Protein AF-A0A7S4B0S4-F1 (afdb_monomer)

pLDDT: mean 72.53, std 24.89, range [26.56, 97.12]

Secondary structure (DSSP, 8-state):
----------------------PPP-----------S---S-----B--HHHHHHHSTT--GGG--EEE-TTS--S--GGGTT-TT--EEE--S---SS--GGGTT-TT--EEE--SS---SPPPHHHHTT-TT--EEE--SS----HHHHGGGGG-TT--EEE-TTSGGGGSTTHHHHHHHH-TT--EETTEEPPHHHHHTT----GGG----------

Mean predicted aligned error: 14.77 Å

Structure (mmCIF, N/CA/C/O backbone):
data_AF-A0A7S4B0S4-F1
#
_entry.id   AF-A0A7S4B0S4-F1
#
loop_
_atom_site.group_PDB
_atom_site.id
_atom_site.type_symbol
_atom_site.label_atom_id
_atom_site.label_alt_id
_atom_site.label_comp_id
_atom_site.label_asym_id
_atom_site.label_entity_id
_atom_site.label_seq_id
_atom_site.pdbx_PDB_ins_code
_atom_site.Cartn_x
_atom_site.Cartn_y
_atom_site.Cartn_z
_atom_site.occupancy
_atom_site.B_iso_or_equiv
_atom_site.auth_seq_id
_atom_site.auth_comp_id
_atom_site.auth_asym_id
_atom_site.auth_atom_id
_atom_site.pdbx_PDB_model_num
AT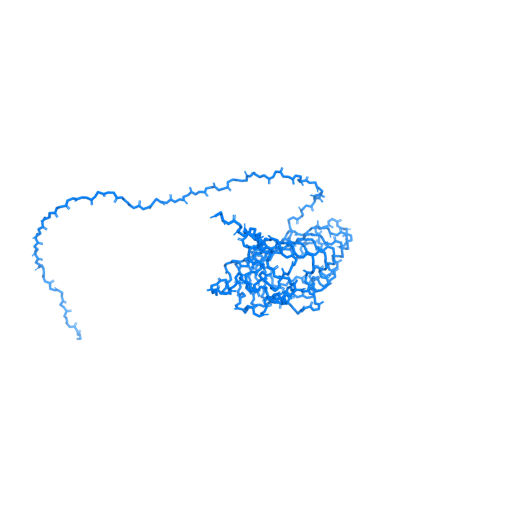OM 1 N N . GLY A 1 1 ? -25.123 55.958 -26.970 1.00 34.84 1 GLY A N 1
ATOM 2 C CA . GLY A 1 1 ? -24.173 54.856 -26.755 1.00 34.84 1 GLY A CA 1
ATOM 3 C C . GLY A 1 1 ? -24.712 53.629 -27.450 1.00 34.84 1 GLY A C 1
ATOM 4 O O . GLY A 1 1 ? -25.836 53.261 -27.155 1.00 34.84 1 GLY A O 1
ATOM 5 N N . THR A 1 2 ? -23.931 53.105 -28.399 1.00 36.81 2 THR A N 1
ATOM 6 C CA . THR A 1 2 ? -24.024 51.790 -29.074 1.00 36.81 2 THR A CA 1
ATOM 7 C C . THR A 1 2 ? -25.327 51.401 -29.787 1.00 36.81 2 THR A C 1
ATOM 9 O O . THR A 1 2 ? -26.255 50.852 -29.205 1.00 36.81 2 THR A O 1
ATOM 12 N N . SER A 1 3 ? -25.293 51.631 -31.103 1.00 29.34 3 SER A N 1
ATOM 13 C CA . SER A 1 3 ? -26.021 50.939 -32.173 1.00 29.34 3 SER A CA 1
ATOM 14 C C . SER A 1 3 ? -25.166 49.771 -32.706 1.00 29.34 3 SER A C 1
ATOM 16 O O . SER A 1 3 ? -23.942 49.883 -32.632 1.00 29.34 3 SER A O 1
ATOM 18 N N . LEU A 1 4 ? -25.810 48.715 -33.237 1.00 32.31 4 LEU A N 1
ATOM 19 C CA . LEU A 1 4 ? -25.413 47.775 -34.323 1.00 32.31 4 LEU A CA 1
ATOM 20 C C . LEU A 1 4 ? -26.033 46.384 -34.053 1.00 32.31 4 LEU A C 1
ATOM 22 O O . LEU A 1 4 ? -25.671 45.700 -33.105 1.00 32.31 4 LEU A O 1
ATOM 26 N N . ALA A 1 5 ? -27.146 46.054 -34.713 1.00 31.19 5 ALA A N 1
ATOM 27 C CA . ALA A 1 5 ? -27.236 45.356 -36.006 1.00 31.19 5 ALA A CA 1
ATOM 28 C C . ALA A 1 5 ? -27.166 43.820 -35.874 1.00 31.19 5 ALA A C 1
ATOM 30 O O . ALA A 1 5 ? -26.128 43.256 -35.541 1.00 31.19 5 ALA A O 1
ATOM 31 N N . ARG A 1 6 ? -28.261 43.131 -36.222 1.00 32.38 6 ARG A N 1
ATOM 32 C CA . ARG A 1 6 ? -28.216 41.737 -36.682 1.00 32.38 6 ARG A CA 1
ATOM 33 C C . ARG A 1 6 ? -28.999 41.611 -37.983 1.00 32.38 6 ARG A C 1
ATOM 35 O O . ARG A 1 6 ? -30.148 42.030 -38.075 1.00 32.38 6 ARG A O 1
ATOM 42 N N . PHE A 1 7 ? -28.267 41.115 -38.971 1.00 29.97 7 PHE A N 1
ATOM 43 C CA . PHE A 1 7 ? -28.582 41.014 -40.385 1.00 29.97 7 PHE A CA 1
ATOM 44 C C . PHE A 1 7 ? -29.486 39.823 -40.717 1.00 29.97 7 PHE A C 1
ATOM 46 O O . PHE A 1 7 ? -29.569 38.845 -39.975 1.00 29.97 7 PHE A O 1
ATOM 53 N N . SER A 1 8 ? -30.115 39.974 -41.879 1.00 28.48 8 SER A N 1
ATOM 54 C CA . SER A 1 8 ? -31.041 39.100 -42.587 1.00 28.48 8 SER A CA 1
ATOM 55 C C . SER A 1 8 ? -30.501 37.730 -43.028 1.00 28.48 8 SER A C 1
ATOM 57 O O . SER A 1 8 ? -29.310 37.534 -43.248 1.00 28.48 8 SER A O 1
ATOM 59 N N . THR A 1 9 ? -31.481 36.842 -43.210 1.00 30.78 9 THR A N 1
ATOM 60 C CA . THR A 1 9 ? -31.636 35.702 -44.136 1.00 30.78 9 THR A CA 1
ATOM 61 C C . THR A 1 9 ? -30.660 35.550 -45.309 1.00 30.78 9 THR A C 1
ATOM 63 O O . THR A 1 9 ? -30.447 36.512 -46.043 1.00 30.78 9 THR A O 1
ATOM 66 N N . MET A 1 10 ? -30.292 34.297 -45.618 1.00 27.52 10 MET A N 1
ATOM 67 C CA . MET A 1 10 ? -30.451 33.724 -46.968 1.00 27.52 10 MET A CA 1
ATOM 68 C C . MET A 1 10 ? -30.319 32.191 -46.973 1.00 27.52 10 MET A C 1
ATOM 70 O O . MET A 1 10 ? -29.549 31.611 -46.211 1.00 27.52 10 MET A O 1
ATOM 74 N N . GLU A 1 11 ? -31.157 31.585 -47.811 1.00 32.22 11 GLU A N 1
ATOM 75 C CA . GLU A 1 11 ? -31.263 30.175 -48.190 1.00 32.22 11 GLU A CA 1
ATOM 76 C C . GLU A 1 11 ? -30.001 29.663 -48.909 1.00 32.22 11 GLU A C 1
ATOM 78 O O . GLU A 1 11 ? -29.339 30.442 -49.582 1.00 32.22 11 GLU A O 1
ATOM 83 N N . GLU A 1 12 ? -29.726 28.353 -48.855 1.00 31.69 12 GLU A N 1
ATOM 84 C CA . GLU A 1 12 ? -29.848 27.489 -50.042 1.00 31.69 12 GLU A CA 1
ATOM 85 C C . GLU A 1 12 ? -29.706 25.993 -49.714 1.00 31.69 12 GLU A C 1
ATOM 87 O O . GLU A 1 12 ? -29.022 25.578 -48.778 1.00 31.69 12 GLU A O 1
ATOM 92 N N . LYS A 1 13 ? -30.447 25.206 -50.496 1.00 32.78 13 LYS A N 1
ATOM 93 C CA . LYS A 1 13 ? -30.531 23.745 -50.532 1.00 32.78 13 LYS A CA 1
ATOM 94 C C . LYS A 1 13 ? -29.305 23.167 -51.253 1.00 32.78 13 LYS A C 1
ATOM 96 O O . LYS A 1 13 ? -28.833 23.779 -52.196 1.00 32.78 13 LYS A O 1
ATOM 101 N N . ASP A 1 14 ? -28.883 21.948 -50.913 1.00 33.19 14 ASP A N 1
ATOM 102 C CA . ASP A 1 14 ? -29.151 20.807 -51.799 1.00 33.19 14 ASP A CA 1
ATOM 103 C C . ASP A 1 14 ? -28.698 19.448 -51.246 1.00 33.19 14 ASP A C 1
ATOM 105 O O . ASP A 1 14 ? -27.705 19.279 -50.545 1.00 33.19 14 ASP A O 1
ATOM 109 N N . SER A 1 15 ? -29.537 18.482 -51.599 1.00 32.66 15 SER A N 1
ATOM 110 C CA . SER A 1 15 ? -29.505 17.030 -51.430 1.00 32.66 15 SER A CA 1
ATOM 111 C C . SER A 1 15 ? -28.270 16.312 -51.993 1.00 32.66 15 SER A C 1
ATOM 113 O O . SER A 1 15 ? -27.799 16.693 -53.060 1.00 32.66 15 SER A O 1
ATOM 115 N N . HIS A 1 16 ? -27.863 15.192 -51.372 1.00 32.94 16 HIS A N 1
ATOM 116 C CA . HIS A 1 16 ? -27.869 13.818 -51.936 1.00 32.94 16 HIS A CA 1
ATOM 117 C C . HIS A 1 16 ? -27.039 12.835 -51.083 1.00 32.94 16 HIS A C 1
ATOM 119 O O . HIS A 1 16 ? -25.930 13.147 -50.668 1.00 32.94 16 HIS A O 1
ATOM 125 N N . GLY A 1 17 ? -27.533 11.596 -50.963 1.00 30.58 17 GLY A N 1
ATOM 126 C CA . GLY A 1 17 ? -26.687 10.400 -50.829 1.00 30.58 17 GLY A CA 1
ATOM 127 C C . GLY A 1 17 ? -26.702 9.730 -49.457 1.00 30.58 17 GLY A C 1
ATOM 128 O O . GLY A 1 17 ? -26.219 10.287 -48.483 1.00 30.58 17 GLY A O 1
ATOM 129 N N . GLY A 1 18 ? -27.265 8.521 -49.394 1.00 28.56 18 GLY A N 1
ATOM 130 C CA . GLY A 1 18 ? -27.431 7.731 -48.177 1.00 28.56 18 GLY A CA 1
ATOM 131 C C . GLY A 1 18 ? -26.254 6.816 -47.817 1.00 28.56 18 GLY A C 1
ATOM 132 O O . GLY A 1 18 ? -25.295 6.660 -48.567 1.00 28.56 18 GLY A O 1
ATOM 133 N N . GLY A 1 19 ? -26.403 6.186 -46.651 1.00 29.95 19 GLY A N 1
ATOM 134 C CA . GLY A 1 19 ? -25.457 5.281 -45.992 1.00 29.95 19 GLY A CA 1
ATOM 135 C C . GLY A 1 19 ? -25.353 5.712 -44.527 1.00 29.95 19 GLY A C 1
ATOM 136 O O . GLY A 1 19 ? -24.698 6.693 -44.227 1.00 29.95 19 GLY A O 1
ATOM 137 N N . GLY A 1 20 ? -26.098 5.172 -43.566 1.00 28.31 20 GLY A N 1
ATOM 138 C CA . GLY A 1 20 ? -26.316 3.757 -43.310 1.00 28.31 20 GLY A CA 1
ATOM 139 C C . GLY A 1 20 ? -25.362 3.328 -42.191 1.00 28.31 20 GLY A C 1
ATOM 140 O O . GLY A 1 20 ? -24.198 3.080 -42.476 1.00 28.31 20 GLY A O 1
ATOM 141 N N . THR A 1 21 ? -25.903 3.182 -40.971 1.00 41.34 21 THR A N 1
ATOM 142 C CA . THR A 1 21 ? -25.356 2.481 -39.774 1.00 41.34 21 THR A CA 1
ATOM 143 C C . THR A 1 21 ? -24.474 3.292 -38.793 1.00 41.34 21 THR A C 1
ATOM 145 O O . THR A 1 21 ? -23.897 4.301 -39.185 1.00 41.34 21 THR A O 1
ATOM 148 N N . PRO A 1 22 ? -24.524 2.983 -37.472 1.00 36.06 22 PRO A N 1
ATOM 149 C CA . PRO A 1 22 ? -25.071 3.925 -36.493 1.00 36.06 22 PRO A CA 1
ATOM 150 C C . PRO A 1 22 ? -24.114 4.231 -35.323 1.00 36.06 22 PRO A C 1
ATOM 152 O O . PRO A 1 22 ? -23.026 3.674 -35.200 1.00 36.06 22 PRO A O 1
ATOM 155 N N . ALA A 1 23 ? -24.564 5.132 -34.447 1.00 33.97 23 ALA A N 1
ATOM 156 C CA . ALA A 1 23 ? -23.945 5.465 -33.169 1.00 33.97 23 ALA A CA 1
ATOM 157 C C . ALA A 1 23 ? -23.609 4.219 -32.318 1.00 33.97 23 ALA A C 1
ATOM 159 O O . ALA A 1 23 ? -24.404 3.274 -32.292 1.00 33.97 23 ALA A O 1
ATOM 160 N N . PRO A 1 24 ? -22.488 4.213 -31.571 1.00 37.66 24 PRO A N 1
ATOM 161 C CA . PRO A 1 24 ? -22.259 3.188 -30.567 1.00 37.66 24 PRO A CA 1
ATOM 162 C C . PRO A 1 24 ? -23.218 3.395 -29.377 1.00 37.66 24 PRO A C 1
ATOM 164 O O . PRO A 1 24 ? -23.509 4.538 -29.007 1.00 37.66 24 PRO A O 1
ATOM 167 N N . PRO A 1 25 ? -23.746 2.306 -28.796 1.00 31.42 25 PRO A N 1
ATOM 168 C CA . PRO A 1 25 ? -24.799 2.363 -27.796 1.00 31.42 25 PRO A CA 1
ATOM 169 C C . PRO A 1 25 ? -24.264 2.771 -26.422 1.00 31.42 25 PRO A C 1
ATOM 171 O O . PRO A 1 25 ? -23.140 2.447 -26.038 1.00 31.42 25 PRO A O 1
ATOM 174 N N . ALA A 1 26 ? -25.140 3.426 -25.662 1.00 33.31 26 ALA A N 1
ATOM 175 C CA . ALA A 1 26 ? -25.080 3.461 -24.213 1.00 33.31 26 ALA A CA 1
ATOM 176 C C . ALA A 1 26 ? -24.949 2.024 -23.682 1.00 33.31 26 ALA A C 1
ATOM 178 O O . ALA A 1 26 ? -25.851 1.207 -23.860 1.00 33.31 26 ALA A O 1
ATOM 179 N N . ALA A 1 27 ? -23.819 1.718 -23.051 1.00 29.44 27 ALA A N 1
ATOM 180 C CA . ALA A 1 27 ? -23.647 0.506 -22.269 1.00 29.44 27 ALA A CA 1
ATOM 181 C C . ALA A 1 27 ? -23.922 0.845 -20.800 1.00 29.44 27 ALA A C 1
ATOM 183 O O . ALA A 1 27 ? -23.013 1.081 -20.009 1.00 29.44 27 ALA A O 1
ATOM 184 N N . GLU A 1 28 ? -25.207 0.874 -20.446 1.00 29.89 28 GLU A N 1
ATOM 185 C CA . GLU A 1 28 ? -25.622 0.433 -19.118 1.00 29.89 28 GLU A CA 1
ATOM 186 C C . GLU A 1 28 ? -25.273 -1.057 -19.017 1.00 29.89 28 GLU A C 1
ATOM 188 O O . GLU A 1 28 ? -25.939 -1.915 -19.591 1.00 29.89 28 GLU A O 1
ATOM 193 N N . GLY A 1 29 ? -24.173 -1.356 -18.334 1.00 26.56 29 GLY A N 1
ATOM 194 C CA . GLY A 1 29 ? -23.754 -2.711 -18.007 1.00 26.56 29 GLY A CA 1
ATOM 195 C C . GLY A 1 29 ? -23.660 -2.849 -16.500 1.00 26.56 29 GLY A C 1
ATOM 196 O O . GLY A 1 29 ? -22.618 -2.571 -15.916 1.00 26.56 29 GLY A O 1
ATOM 197 N N . LYS A 1 30 ? -24.758 -3.279 -15.872 1.00 30.20 30 LYS A N 1
ATOM 198 C CA . LYS A 1 30 ? -24.717 -3.915 -14.554 1.00 30.20 30 LYS A CA 1
ATOM 199 C C . LYS A 1 30 ? -23.712 -5.069 -14.615 1.00 30.20 30 LYS A C 1
ATOM 201 O O . LYS A 1 30 ? -23.938 -6.020 -15.359 1.00 30.20 30 LYS A O 1
ATOM 206 N N . ALA A 1 31 ? -22.652 -5.008 -13.822 1.00 28.69 31 ALA A N 1
ATOM 207 C CA . ALA A 1 31 ? -21.947 -6.205 -13.391 1.00 28.69 31 ALA A CA 1
ATOM 208 C C . ALA A 1 31 ? -22.434 -6.506 -11.973 1.00 28.69 31 ALA A C 1
ATOM 210 O O . ALA A 1 31 ? -21.926 -5.969 -10.992 1.00 28.69 31 ALA A O 1
ATOM 211 N N . GLU A 1 32 ? -23.514 -7.283 -11.910 1.00 29.45 32 GLU A N 1
ATOM 212 C CA . GLU A 1 32 ? -23.879 -8.018 -10.707 1.00 29.45 32 GLU A CA 1
ATOM 213 C C . GLU A 1 32 ? -22.748 -8.991 -10.360 1.00 29.45 32 GLU A C 1
ATOM 215 O O . GLU A 1 32 ? -22.097 -9.567 -11.236 1.00 29.45 32 GLU A O 1
ATOM 220 N N . ASP A 1 33 ? -22.531 -9.124 -9.055 1.00 34.53 33 ASP A N 1
ATOM 221 C CA . ASP A 1 33 ? -21.727 -10.141 -8.398 1.00 34.53 33 ASP A CA 1
ATOM 222 C C . ASP A 1 33 ? -21.883 -11.534 -9.030 1.00 34.53 33 ASP A C 1
ATOM 224 O O . ASP A 1 33 ? -22.980 -11.907 -9.438 1.00 34.53 33 ASP A O 1
ATOM 228 N N . VAL A 1 34 ? -20.800 -12.323 -9.021 1.00 37.16 34 VAL A N 1
ATOM 229 C CA . VAL A 1 34 ? -20.730 -13.727 -8.549 1.00 37.16 34 VAL A CA 1
ATOM 230 C C . VAL A 1 34 ? -19.417 -14.351 -9.043 1.00 37.16 34 VAL A C 1
ATOM 232 O O . VAL A 1 34 ? -19.298 -14.733 -10.200 1.00 37.16 34 VAL A O 1
ATOM 235 N N . ASP A 1 35 ? -18.443 -14.479 -8.138 1.00 28.69 35 ASP A N 1
ATOM 236 C CA . ASP A 1 35 ? -17.761 -15.751 -7.833 1.00 28.69 35 ASP A CA 1
ATOM 237 C C . ASP A 1 35 ? -16.933 -15.534 -6.540 1.00 28.69 35 ASP A C 1
ATOM 239 O O . ASP A 1 35 ? -15.947 -14.805 -6.512 1.00 28.69 35 ASP A O 1
ATOM 243 N N . GLY A 1 36 ? -17.339 -15.996 -5.358 1.00 35.09 36 GLY A N 1
ATOM 244 C CA . GLY A 1 36 ? -17.892 -17.322 -5.103 1.00 35.09 36 GLY A CA 1
ATOM 245 C C . GLY A 1 36 ? -16.829 -18.320 -4.629 1.00 35.09 36 GLY A C 1
ATOM 246 O O . GLY A 1 36 ? -17.044 -19.520 -4.711 1.00 35.09 36 GLY A O 1
ATOM 247 N N . SER A 1 37 ? -15.711 -17.870 -4.039 1.00 30.72 37 SER A N 1
ATOM 248 C CA . SER A 1 37 ? -14.802 -18.774 -3.319 1.00 30.72 37 SER A CA 1
ATOM 249 C C . SER A 1 37 ? -14.605 -18.353 -1.863 1.00 30.72 37 SER A C 1
ATOM 251 O O . SER A 1 37 ? -13.755 -17.537 -1.520 1.00 30.72 37 SER A O 1
ATOM 253 N N . ARG A 1 38 ? -15.427 -18.957 -0.994 1.00 31.30 38 ARG A N 1
ATOM 254 C CA . ARG A 1 38 ? -15.272 -19.024 0.470 1.00 31.30 38 ARG A CA 1
ATOM 255 C C . ARG A 1 38 ? -15.160 -17.664 1.165 1.00 31.30 38 ARG A C 1
ATOM 257 O O . ARG A 1 38 ? -14.111 -17.284 1.680 1.00 31.30 38 ARG A O 1
ATOM 264 N N . ALA A 1 39 ? -16.323 -17.043 1.354 1.00 30.91 39 ALA A N 1
ATOM 265 C CA . ALA A 1 39 ? -16.619 -16.228 2.530 1.00 30.91 39 ALA A CA 1
ATOM 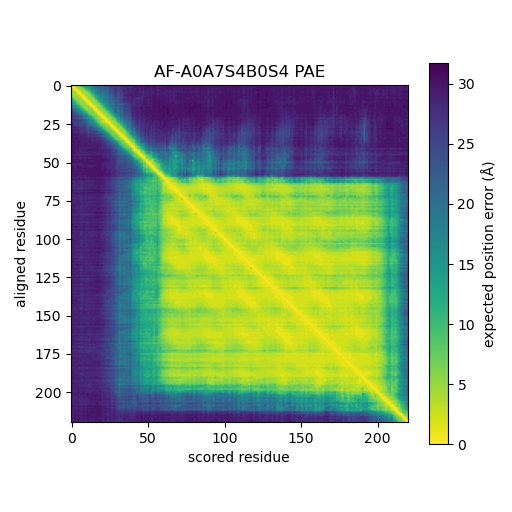266 C C . ALA A 1 39 ? -16.486 -17.085 3.811 1.00 30.91 39 ALA A C 1
ATOM 268 O O . ALA A 1 39 ? -17.461 -17.486 4.437 1.00 30.91 39 ALA A O 1
ATOM 269 N N . ALA A 1 40 ? -15.254 -17.434 4.174 1.00 33.84 40 ALA A N 1
ATOM 270 C CA . ALA A 1 40 ? -14.914 -18.083 5.425 1.00 33.84 40 ALA A CA 1
ATOM 271 C C . ALA A 1 40 ? -14.221 -17.045 6.311 1.00 33.84 40 ALA A C 1
ATOM 273 O O . ALA A 1 40 ? -13.046 -16.746 6.120 1.00 33.84 40 ALA A O 1
ATOM 274 N N . GLY A 1 41 ? -14.955 -16.503 7.286 1.00 29.02 41 GLY A N 1
ATOM 275 C CA . GLY A 1 41 ? -14.337 -16.063 8.542 1.00 29.02 41 GLY A CA 1
ATOM 276 C C . GLY A 1 41 ? -14.558 -14.626 9.003 1.00 29.02 41 GLY A C 1
ATOM 277 O O . GLY A 1 41 ? -14.209 -14.333 10.140 1.00 29.02 41 GLY A O 1
ATOM 278 N N . TRP A 1 42 ? -15.175 -13.739 8.226 1.00 34.59 42 TRP A N 1
ATOM 279 C CA . TRP A 1 42 ? -15.336 -12.342 8.653 1.00 34.59 42 TRP A CA 1
ATOM 280 C C . TRP A 1 42 ? -16.641 -12.177 9.435 1.00 34.59 42 TRP A C 1
ATOM 282 O O . TRP A 1 42 ? -17.605 -11.564 8.983 1.00 34.59 42 TRP A O 1
ATOM 292 N N . LYS A 1 43 ? -16.700 -12.790 10.623 1.00 31.34 43 LYS A N 1
ATOM 293 C CA . LYS A 1 43 ? -17.743 -12.466 11.598 1.00 31.34 43 LYS A CA 1
ATOM 294 C C . LYS A 1 43 ? -17.480 -11.038 12.081 1.00 31.34 43 LYS A C 1
ATOM 296 O O . LYS A 1 43 ? -16.470 -10.812 12.738 1.00 31.34 43 LYS A O 1
ATOM 301 N N . LYS A 1 44 ? -18.429 -10.133 11.807 1.00 33.44 44 LYS A N 1
ATOM 302 C CA . LYS A 1 44 ? -18.500 -8.742 12.302 1.00 33.44 44 LYS A CA 1
ATOM 303 C C . LYS A 1 44 ? -17.702 -7.719 11.463 1.00 33.44 44 LYS A C 1
ATOM 305 O O . LYS A 1 44 ? -16.711 -7.161 11.914 1.00 33.44 44 LYS A O 1
ATOM 310 N N . VAL A 1 45 ? -18.169 -7.436 10.243 1.00 36.62 45 VAL A N 1
ATOM 311 C CA . VAL A 1 45 ? -17.829 -6.180 9.548 1.00 36.62 45 VAL A CA 1
ATOM 312 C C . VAL A 1 45 ? -18.692 -5.093 10.182 1.00 36.62 45 VAL A C 1
ATOM 314 O O . VAL A 1 45 ? -19.910 -5.097 10.010 1.00 36.62 45 VAL A O 1
ATOM 317 N N . VAL A 1 46 ? -18.087 -4.240 11.007 1.00 40.16 46 VAL A N 1
ATOM 318 C CA . VAL A 1 46 ? -18.803 -3.150 11.675 1.00 40.16 46 VAL A CA 1
ATOM 319 C C . VAL A 1 46 ? -18.669 -1.899 10.816 1.00 40.16 46 VAL A C 1
ATOM 321 O O . VAL A 1 46 ? -17.576 -1.364 10.665 1.00 40.16 46 VAL A O 1
ATOM 324 N N . GLN A 1 47 ? -19.788 -1.487 10.226 1.00 37.81 47 GLN A N 1
ATOM 325 C CA . GLN A 1 47 ? -19.939 -0.271 9.431 1.00 37.81 47 GLN A CA 1
ATOM 326 C C . GLN A 1 47 ? -19.998 0.918 10.401 1.00 37.81 47 GLN A C 1
ATOM 328 O O . GLN A 1 47 ? -21.030 1.123 11.043 1.00 37.81 47 GLN A O 1
ATOM 333 N N . LEU A 1 48 ? -18.884 1.624 10.617 1.00 44.38 48 LEU A N 1
ATOM 334 C CA . LEU A 1 48 ? -18.731 2.568 11.728 1.00 44.38 48 LEU A CA 1
ATOM 335 C C . LEU A 1 48 ? -17.919 3.816 11.365 1.00 44.38 48 LEU A C 1
ATOM 337 O O . LEU A 1 48 ? -16.788 3.740 10.897 1.00 44.38 48 LEU A O 1
ATOM 341 N N . ASP A 1 49 ? -18.506 4.956 11.717 1.00 37.88 49 ASP A N 1
ATOM 342 C CA . ASP A 1 49 ? -17.877 6.270 11.878 1.00 37.88 49 ASP A CA 1
ATOM 343 C C . ASP A 1 49 ? -16.637 6.170 12.771 1.00 37.88 49 ASP A C 1
ATOM 345 O O . ASP A 1 49 ? -16.746 5.575 13.837 1.00 37.88 49 ASP A O 1
ATOM 349 N N . LEU A 1 50 ? -15.489 6.749 12.411 1.00 42.34 50 LEU A N 1
ATOM 350 C CA . LEU A 1 50 ? -14.214 6.527 13.121 1.00 42.34 50 LEU A CA 1
ATOM 351 C C . LEU A 1 50 ? -14.225 7.027 14.585 1.00 42.34 50 LEU A C 1
ATOM 353 O O . LEU A 1 50 ? -13.662 6.366 15.456 1.00 42.34 50 LEU A O 1
ATOM 357 N N . ASP A 1 51 ? -14.961 8.101 14.892 1.00 36.97 51 ASP A N 1
ATOM 358 C CA . ASP A 1 51 ? -15.208 8.546 16.280 1.00 36.97 51 ASP A CA 1
ATOM 359 C C . ASP A 1 51 ? -16.183 7.620 17.026 1.00 36.97 51 ASP A C 1
ATOM 361 O O . ASP A 1 51 ? -16.124 7.459 18.245 1.00 36.97 51 ASP A O 1
ATOM 365 N N . ARG A 1 52 ? -17.047 6.923 16.281 1.00 39.44 52 ARG A N 1
ATOM 366 C CA . ARG A 1 52 ? -17.971 5.908 16.800 1.00 39.44 52 ARG A CA 1
ATOM 367 C C . ARG A 1 52 ? -17.394 4.488 16.723 1.00 39.44 52 ARG A C 1
ATOM 369 O O . ARG A 1 52 ? -18.031 3.581 17.247 1.00 39.44 52 ARG A O 1
ATOM 376 N N . VAL A 1 53 ? -16.212 4.265 16.130 1.00 43.41 53 VAL A N 1
ATOM 377 C CA . VAL A 1 53 ? -15.500 2.970 16.092 1.00 43.41 53 VAL A CA 1
ATOM 378 C C . VAL A 1 53 ? -15.130 2.548 17.508 1.00 43.41 53 VAL A C 1
ATOM 380 O O . VAL A 1 53 ? -15.297 1.383 17.857 1.00 43.41 53 VAL A O 1
ATOM 383 N N . LEU A 1 54 ? -14.716 3.500 18.348 1.00 42.22 54 LEU A N 1
ATOM 384 C CA . LEU A 1 54 ? -14.427 3.249 19.761 1.00 42.22 54 LEU A CA 1
ATOM 385 C C . LEU A 1 54 ? -15.704 3.095 20.605 1.00 42.22 54 LEU A C 1
ATOM 387 O O . LEU A 1 54 ? 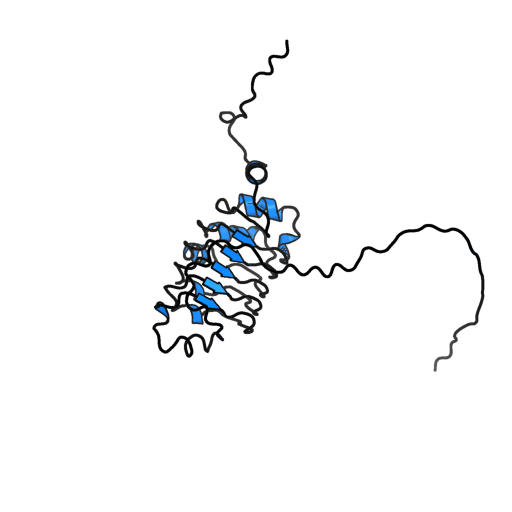-15.714 2.314 21.552 1.00 42.22 54 LEU A O 1
ATOM 391 N N . GLU A 1 55 ? -16.794 3.784 20.254 1.00 38.62 55 GLU A N 1
ATOM 392 C CA . GLU A 1 55 ? -18.051 3.730 21.020 1.00 38.62 55 GLU A CA 1
ATOM 393 C C . GLU A 1 55 ? -18.954 2.533 20.670 1.00 38.62 55 GLU A C 1
ATOM 395 O O . GLU A 1 55 ? -19.657 2.017 21.537 1.00 38.62 55 GLU A O 1
ATOM 400 N N . ARG A 1 56 ? -18.966 2.080 19.408 1.00 38.97 56 ARG A N 1
ATOM 401 C CA . ARG A 1 56 ? -19.850 1.008 18.905 1.00 38.97 56 ARG A CA 1
ATOM 402 C C . ARG A 1 56 ? -19.158 -0.331 18.672 1.00 38.97 56 ARG A C 1
ATOM 404 O O . ARG A 1 56 ? -19.852 -1.309 18.398 1.00 38.97 56 ARG A O 1
ATOM 411 N N . ALA A 1 57 ? -17.839 -0.430 18.832 1.00 43.97 57 ALA A N 1
ATOM 412 C CA . ALA A 1 57 ? -17.182 -1.716 19.066 1.00 43.97 57 ALA A CA 1
ATOM 413 C C . ALA A 1 57 ? -17.507 -2.219 20.491 1.00 43.97 57 ALA A C 1
ATOM 415 O O . ALA A 1 57 ? -16.616 -2.398 21.308 1.00 43.97 57 ALA A O 1
ATOM 416 N N . ASP A 1 58 ? -18.799 -2.375 20.804 1.00 40.59 58 ASP A N 1
ATOM 417 C CA . ASP A 1 58 ? -19.385 -2.988 22.004 1.00 40.59 58 ASP A CA 1
ATOM 418 C C . ASP A 1 58 ? -18.486 -3.004 23.252 1.00 40.59 58 ASP A C 1
ATOM 420 O O . ASP A 1 58 ? -18.134 -4.085 23.712 1.00 40.59 58 ASP A O 1
ATOM 424 N N . ALA A 1 59 ? -18.055 -1.866 23.805 1.00 45.59 59 ALA A N 1
ATOM 425 C CA . ALA A 1 59 ? -17.268 -1.857 25.051 1.00 45.59 59 ALA A CA 1
ATOM 426 C C . ALA A 1 59 ? -16.074 -2.860 25.081 1.00 45.59 59 ALA A C 1
ATOM 428 O O . ALA A 1 59 ? -15.689 -3.339 26.150 1.00 45.59 59 ALA A O 1
ATOM 429 N N . THR A 1 60 ? -15.522 -3.233 23.914 1.00 55.72 60 THR A N 1
ATOM 430 C CA . THR A 1 60 ? -14.544 -4.317 23.751 1.00 55.72 60 THR A CA 1
ATOM 431 C C . THR A 1 60 ? -13.176 -3.731 23.424 1.00 55.72 60 THR A C 1
ATOM 433 O O . THR A 1 60 ? -13.078 -2.778 22.657 1.00 55.72 60 THR A O 1
ATOM 436 N N . ASP A 1 61 ? -12.113 -4.315 23.988 1.00 65.94 61 ASP A N 1
ATOM 437 C CA . ASP A 1 61 ? -10.730 -3.861 23.806 1.00 65.94 61 ASP A CA 1
ATOM 438 C C . ASP A 1 61 ? -10.411 -3.553 22.325 1.00 65.94 61 ASP A C 1
ATOM 440 O O . ASP A 1 61 ? -10.462 -4.475 21.500 1.00 65.94 61 ASP A O 1
ATOM 444 N N . PRO A 1 62 ? -10.017 -2.315 21.962 1.00 66.69 62 PRO A N 1
ATOM 445 C CA . PRO A 1 62 ? -9.722 -1.943 20.574 1.00 66.69 62 PRO A CA 1
ATOM 446 C C . PRO A 1 62 ? -8.602 -2.794 19.960 1.00 66.69 62 PRO A C 1
ATOM 448 O O . PRO A 1 62 ? -8.573 -3.014 18.750 1.00 66.69 62 PRO A O 1
ATOM 451 N N . CYS A 1 63 ? -7.738 -3.370 20.802 1.00 70.06 63 CYS A N 1
ATOM 452 C CA . CYS A 1 63 ? -6.708 -4.326 20.412 1.00 70.06 63 CYS A CA 1
ATOM 453 C C . CYS A 1 63 ? -7.259 -5.591 19.733 1.00 70.06 63 CYS A C 1
ATOM 455 O O . CYS A 1 63 ? -6.499 -6.257 19.042 1.00 70.06 63 CYS A O 1
ATOM 457 N N . LYS A 1 64 ? -8.544 -5.937 19.917 1.00 70.94 64 LYS A N 1
ATOM 458 C CA . LYS A 1 64 ? -9.185 -7.148 19.366 1.00 70.94 64 LYS A CA 1
ATOM 459 C C . LYS A 1 64 ? -9.988 -6.898 18.085 1.00 70.94 64 LYS A C 1
ATOM 461 O O . LYS A 1 64 ? -10.587 -7.836 17.559 1.00 70.94 64 LYS A O 1
ATOM 466 N N . VAL A 1 65 ? -10.046 -5.661 17.591 1.00 76.56 65 VAL A N 1
ATOM 467 C CA . VAL A 1 65 ? -10.783 -5.337 16.362 1.00 76.56 65 VAL A CA 1
ATOM 468 C C . VAL A 1 65 ? -10.085 -5.988 15.167 1.00 76.56 65 VAL A C 1
ATOM 470 O O . VAL A 1 65 ? -8.919 -5.716 14.911 1.00 76.56 65 VAL A O 1
ATOM 473 N N . LEU A 1 66 ? -10.809 -6.840 14.434 1.00 80.62 66 LEU A N 1
ATOM 474 C CA . LEU A 1 66 ? -10.286 -7.559 13.263 1.00 80.62 66 LEU A CA 1
ATOM 475 C C . LEU A 1 66 ? -10.591 -6.853 11.940 1.00 80.62 66 LEU A C 1
ATOM 477 O O . LEU A 1 66 ? -9.850 -7.015 10.973 1.00 80.62 66 LEU A O 1
ATOM 481 N N . ALA A 1 67 ? -11.679 -6.091 11.865 1.00 82.00 67 ALA A N 1
ATOM 482 C CA . ALA A 1 67 ? -12.056 -5.378 10.654 1.00 82.00 67 ALA A CA 1
ATOM 483 C C . ALA A 1 67 ? -12.719 -4.043 10.986 1.00 82.00 67 ALA A C 1
ATOM 485 O O . ALA A 1 67 ? -13.549 -3.977 11.892 1.00 82.00 67 ALA A O 1
ATOM 486 N N . VAL A 1 68 ? -12.376 -3.009 10.221 1.00 82.25 68 VAL A N 1
ATOM 487 C CA . VAL A 1 68 ? -13.015 -1.690 10.280 1.00 82.25 68 VAL A CA 1
ATOM 488 C C . VAL A 1 68 ? -13.576 -1.361 8.907 1.00 82.25 68 VAL A C 1
ATOM 490 O O . VAL A 1 68 ? -12.867 -1.473 7.907 1.00 82.25 68 VAL A O 1
ATOM 493 N N . ASP A 1 69 ? -14.841 -0.955 8.865 1.00 82.62 69 ASP A N 1
ATOM 494 C CA . ASP A 1 69 ? -15.475 -0.400 7.676 1.00 82.62 69 ASP A CA 1
ATOM 495 C C . ASP A 1 69 ? -15.879 1.046 7.955 1.00 82.62 69 ASP A C 1
ATOM 497 O O . ASP A 1 69 ? -16.878 1.306 8.624 1.00 82.62 69 ASP A O 1
ATOM 501 N N . ALA A 1 70 ? -15.061 1.967 7.454 1.00 82.88 70 ALA A N 1
ATOM 502 C CA . ALA A 1 70 ? -15.258 3.401 7.544 1.00 82.88 70 ALA A CA 1
ATOM 503 C C . ALA A 1 70 ? -15.196 4.033 6.143 1.00 82.88 70 ALA A C 1
ATOM 505 O O . ALA A 1 70 ? -14.429 4.963 5.888 1.00 82.88 70 ALA A O 1
ATOM 506 N N . ARG A 1 71 ? -16.033 3.538 5.225 1.00 86.56 71 ARG A N 1
ATOM 507 C CA . ARG A 1 71 ? -16.202 4.104 3.879 1.00 86.56 71 ARG A CA 1
ATOM 508 C C . ARG A 1 71 ? -17.117 5.330 3.880 1.00 86.56 71 ARG A C 1
ATOM 510 O O . ARG A 1 71 ? -18.168 5.298 4.513 1.00 86.56 71 ARG A O 1
ATOM 517 N N . ALA A 1 72 ? -16.758 6.363 3.117 1.00 84.38 72 ALA A N 1
ATOM 518 C CA . ALA A 1 72 ? -17.566 7.578 2.937 1.00 84.38 72 ALA A CA 1
ATOM 519 C C . ALA A 1 72 ? -17.894 8.355 4.231 1.00 84.38 72 ALA A C 1
ATOM 521 O O . ALA A 1 72 ? -18.965 8.950 4.349 1.00 84.38 72 ALA A O 1
ATOM 522 N N . PHE A 1 73 ? -16.958 8.388 5.184 1.00 80.56 73 PHE A N 1
ATOM 523 C CA . PHE A 1 73 ? -17.073 9.158 6.432 1.00 80.56 73 PHE A CA 1
ATOM 524 C C . PHE A 1 73 ? -16.330 10.500 6.392 1.00 80.56 73 PHE A C 1
ATOM 526 O O . PHE A 1 73 ? -16.218 11.171 7.414 1.00 80.56 73 PHE A O 1
ATOM 533 N N . SER A 1 74 ? -15.823 10.910 5.224 1.00 84.44 74 SER A N 1
ATOM 534 C CA . SER A 1 74 ? -15.046 12.148 5.062 1.00 84.44 74 SER A CA 1
ATOM 535 C C . SER A 1 74 ? -13.835 12.217 6.000 1.00 84.44 74 SER A C 1
ATOM 537 O O . SER A 1 74 ? -13.491 13.280 6.507 1.00 84.44 74 SER A O 1
ATOM 539 N N . LEU A 1 75 ? -13.188 11.073 6.245 1.00 82.19 75 LEU A N 1
ATOM 540 C CA . LEU A 1 75 ? -12.040 11.005 7.147 1.00 82.19 75 LEU A CA 1
ATOM 541 C C . LEU A 1 75 ? -10.849 11.782 6.587 1.00 82.19 75 LEU A C 1
ATOM 543 O O . LEU A 1 75 ? -10.497 11.624 5.418 1.00 82.19 75 LEU A O 1
ATOM 547 N N . GLU A 1 76 ? -10.194 12.553 7.454 1.00 84.75 76 GLU A N 1
ATOM 548 C CA . GLU A 1 76 ? -8.945 13.267 7.153 1.00 84.75 76 GLU A CA 1
ATOM 549 C C . GLU A 1 76 ? -7.703 12.580 7.757 1.00 84.75 76 GLU A C 1
ATOM 551 O O . GLU A 1 76 ? -6.578 12.832 7.328 1.00 84.75 76 GLU A O 1
ATOM 556 N N . THR A 1 77 ? -7.895 11.687 8.734 1.00 84.06 77 THR A N 1
ATOM 557 C CA . THR A 1 77 ? -6.838 10.969 9.468 1.00 84.06 77 THR A CA 1
ATOM 558 C C . THR A 1 77 ? -7.291 9.556 9.843 1.00 84.06 77 THR A C 1
ATOM 560 O O . THR A 1 77 ? -8.490 9.288 9.938 1.00 84.06 77 THR A O 1
ATOM 563 N N . VAL A 1 78 ? -6.333 8.650 10.063 1.00 86.88 78 VAL A N 1
ATOM 564 C CA . VAL A 1 78 ? -6.570 7.275 10.531 1.00 86.88 78 VAL A CA 1
ATOM 565 C C . VAL A 1 78 ? -5.912 6.985 11.886 1.00 86.88 78 VAL A C 1
ATOM 567 O O . VAL A 1 78 ? -5.842 5.826 12.295 1.00 86.88 78 VAL A O 1
ATOM 570 N N . GLU A 1 79 ? -5.5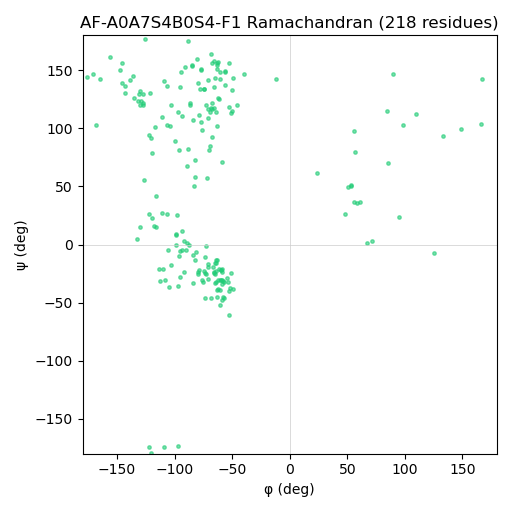00 8.014 12.639 1.00 83.31 79 GLU A N 1
ATOM 571 C CA . GLU A 1 79 ? -4.872 7.878 13.968 1.00 83.31 79 GLU A CA 1
ATOM 572 C C . GLU A 1 79 ? -5.717 7.058 14.961 1.00 83.31 79 GLU A C 1
ATOM 574 O O . GLU A 1 79 ? -5.171 6.367 15.822 1.00 83.31 79 GLU A O 1
ATOM 579 N N . ALA A 1 80 ? -7.045 7.058 14.819 1.00 79.56 80 ALA A N 1
ATOM 580 C CA . ALA A 1 80 ? -7.937 6.256 15.659 1.00 79.56 80 ALA A CA 1
ATOM 581 C C . ALA A 1 80 ? -7.742 4.732 15.498 1.00 79.56 80 ALA A C 1
ATOM 583 O O . ALA A 1 80 ? -8.182 3.974 16.359 1.00 79.56 80 ALA A O 1
ATOM 584 N N . LEU A 1 81 ? -7.060 4.272 14.438 1.00 83.62 81 LEU A N 1
ATOM 585 C CA . LEU A 1 81 ? -6.724 2.858 14.206 1.00 83.62 81 LEU A CA 1
ATOM 586 C C . LEU A 1 81 ? -5.446 2.404 14.925 1.00 83.62 81 LEU A C 1
ATOM 588 O O . LEU A 1 81 ? -5.174 1.207 15.015 1.00 83.62 81 LEU A O 1
ATOM 592 N N . LYS A 1 82 ? -4.689 3.332 15.516 1.00 84.06 82 LYS A N 1
ATOM 593 C CA . LYS A 1 82 ? -3.443 3.051 16.243 1.00 84.06 82 LYS A CA 1
ATOM 594 C C . LYS A 1 82 ? -3.529 1.970 17.333 1.00 84.06 82 LYS A C 1
ATOM 596 O O . LYS A 1 82 ? -2.543 1.238 17.481 1.00 84.06 82 LYS A O 1
ATOM 601 N N . PRO A 1 83 ? -4.626 1.839 18.114 1.00 82.38 83 PRO A N 1
ATOM 602 C CA . PRO A 1 83 ? -4.757 0.779 19.112 1.00 82.38 83 PRO A CA 1
ATOM 603 C C . PRO A 1 83 ? -5.202 -0.576 18.529 1.00 82.38 83 PRO A C 1
ATOM 605 O O . PRO A 1 83 ? -5.219 -1.563 19.262 1.00 82.38 83 PRO A O 1
ATOM 608 N N . CYS A 1 84 ? -5.553 -0.670 17.242 1.00 83.62 84 CYS A N 1
ATOM 609 C CA . CYS A 1 84 ? -6.099 -1.884 16.626 1.00 83.62 84 CYS A CA 1
ATOM 610 C C . CYS A 1 84 ? -5.004 -2.888 16.216 1.00 83.62 84 CYS A C 1
ATOM 612 O O . CYS A 1 84 ? -4.713 -3.085 15.040 1.00 83.62 84 CYS A O 1
ATOM 614 N N . LEU A 1 85 ? -4.393 -3.552 17.202 1.00 85.62 85 LEU A N 1
ATOM 615 C CA . LEU A 1 85 ? -3.261 -4.472 16.993 1.00 85.62 85 LEU A CA 1
ATOM 616 C C . LEU A 1 85 ? -3.608 -5.733 16.178 1.00 85.62 85 LEU A C 1
ATOM 618 O O . LEU A 1 85 ? -2.769 -6.241 15.434 1.00 85.62 85 LEU A O 1
ATOM 622 N N . GLU A 1 86 ? -4.834 -6.242 16.309 1.00 85.19 86 GLU A N 1
ATOM 623 C CA . GLU A 1 86 ? -5.295 -7.448 15.605 1.00 85.19 86 GLU A CA 1
ATOM 624 C C . GLU A 1 86 ? -6.019 -7.142 14.280 1.00 85.19 86 GLU A C 1
ATOM 626 O O . GLU A 1 86 ? -6.619 -8.043 13.692 1.00 85.19 86 GLU A O 1
ATOM 631 N N . LEU A 1 87 ? -5.957 -5.899 13.784 1.00 87.00 87 LEU A N 1
ATOM 632 C CA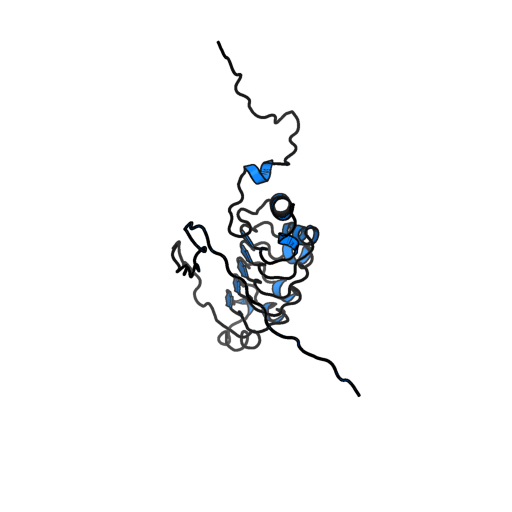 . LEU A 1 87 ? -6.666 -5.485 12.572 1.00 87.00 87 LEU A CA 1
ATOM 633 C C . LEU A 1 87 ? -6.190 -6.273 11.346 1.00 87.00 87 LEU A C 1
ATOM 635 O O . LEU A 1 87 ? -5.001 -6.294 11.039 1.00 87.00 87 LEU A O 1
ATOM 639 N N . GLN A 1 88 ? -7.130 -6.889 10.627 1.00 88.12 88 GLN A N 1
ATOM 640 C CA . GLN A 1 88 ? -6.902 -7.703 9.428 1.00 88.12 88 GLN A CA 1
ATOM 641 C C . GLN A 1 88 ? -7.471 -7.073 8.154 1.00 88.12 88 GLN A C 1
ATOM 643 O O . GLN A 1 88 ? -6.879 -7.253 7.089 1.00 88.12 88 GLN A O 1
ATOM 648 N N . ALA A 1 89 ? -8.570 -6.314 8.226 1.00 86.94 89 ALA A N 1
ATOM 649 C CA . ALA A 1 89 ? -8.960 -5.434 7.122 1.00 86.94 89 ALA A CA 1
ATOM 650 C C . ALA A 1 89 ? -9.399 -4.046 7.561 1.00 86.94 89 ALA A C 1
ATOM 652 O O . ALA A 1 89 ? -10.080 -3.879 8.568 1.00 86.94 89 ALA A O 1
ATOM 653 N N . ALA A 1 90 ? -9.070 -3.069 6.728 1.00 90.62 90 ALA A N 1
ATOM 654 C CA . ALA A 1 90 ? -9.562 -1.709 6.842 1.00 90.62 90 ALA A CA 1
ATOM 655 C C . ALA A 1 90 ? -10.160 -1.280 5.501 1.00 90.62 90 ALA A C 1
ATOM 657 O O . ALA A 1 90 ? -9.465 -1.279 4.482 1.00 90.62 90 ALA A O 1
ATOM 658 N N . PHE A 1 91 ? -11.445 -0.931 5.513 1.00 89.38 91 PHE A N 1
ATOM 659 C CA . PHE A 1 91 ? -12.150 -0.353 4.376 1.00 89.38 91 PHE A CA 1
ATOM 660 C C . PHE A 1 91 ? -12.326 1.140 4.619 1.00 89.38 91 PHE A C 1
ATOM 662 O O . PHE A 1 91 ? -13.173 1.548 5.407 1.00 89.38 91 PHE A O 1
ATOM 669 N N . LEU A 1 92 ? -11.489 1.943 3.973 1.00 90.75 92 LEU A N 1
ATOM 670 C CA . LEU A 1 92 ? -11.392 3.391 4.157 1.00 90.75 92 LEU A CA 1
ATOM 671 C C . LEU A 1 92 ? -11.636 4.127 2.832 1.00 90.75 92 LEU A C 1
ATOM 673 O O . LEU A 1 92 ? -11.130 5.235 2.632 1.00 90.75 92 LEU A O 1
ATOM 677 N N . SER A 1 93 ? -12.382 3.505 1.917 1.00 92.50 93 SER A N 1
ATOM 678 C CA . SER A 1 93 ? -12.660 4.067 0.599 1.00 92.50 93 SER A CA 1
ATOM 679 C C . SER A 1 93 ? -13.547 5.312 0.671 1.00 92.50 93 SER A C 1
ATOM 681 O O . SER A 1 93 ? -14.344 5.474 1.600 1.00 92.50 93 SER A O 1
ATOM 683 N N . SER A 1 94 ? -13.459 6.165 -0.348 1.00 92.06 94 SER A N 1
ATOM 684 C CA . SER A 1 94 ? -14.328 7.343 -0.505 1.00 92.06 94 SER A CA 1
ATOM 685 C C . SER A 1 94 ? -14.205 8.343 0.657 1.00 92.06 94 SER A C 1
ATOM 687 O O . SER A 1 94 ? -15.198 8.919 1.092 1.00 92.06 94 SER A O 1
ATOM 689 N N . ASN A 1 95 ? -12.998 8.527 1.195 1.00 90.94 95 ASN A N 1
ATOM 690 C CA . ASN A 1 95 ? -12.704 9.504 2.249 1.00 90.94 95 ASN A CA 1
ATOM 691 C C . ASN A 1 95 ? -11.863 10.672 1.698 1.00 90.94 95 ASN A C 1
ATOM 693 O O . ASN A 1 95 ? -11.631 10.785 0.496 1.00 90.94 95 ASN A O 1
ATOM 697 N N . LEU A 1 96 ? -11.426 11.580 2.572 1.00 90.44 96 LEU A N 1
ATOM 698 C CA . LEU A 1 96 ? -10.667 12.780 2.207 1.00 90.44 96 LEU A CA 1
ATOM 699 C C . LEU A 1 96 ? -9.217 12.707 2.698 1.00 90.44 96 LEU A C 1
ATOM 701 O O . LEU A 1 96 ? -8.590 13.739 2.922 1.00 90.44 96 LEU A O 1
ATOM 705 N N . LEU A 1 97 ? -8.669 11.496 2.860 1.00 90.31 97 LEU A N 1
ATOM 706 C CA . LEU A 1 97 ? -7.340 11.292 3.432 1.00 90.31 97 LEU A CA 1
ATOM 707 C C . LEU A 1 97 ? -6.273 11.931 2.525 1.00 90.31 97 LEU A C 1
ATOM 709 O O . LEU A 1 97 ? -6.062 11.444 1.410 1.00 90.31 97 LEU A O 1
ATOM 713 N N . PRO A 1 98 ? -5.559 12.983 2.974 1.00 88.88 98 PRO A N 1
ATOM 714 C CA . PRO A 1 98 ? -4.514 13.615 2.169 1.00 88.88 98 PRO A CA 1
ATOM 715 C C . PRO A 1 98 ? -3.202 12.812 2.201 1.00 88.88 98 PRO A C 1
ATOM 717 O O . PRO A 1 98 ? -2.350 12.941 1.318 1.00 88.88 98 PRO A O 1
ATOM 720 N N . ARG A 1 99 ? -3.020 11.986 3.239 1.00 90.31 99 ARG A N 1
ATOM 721 C CA . ARG A 1 99 ? -1.861 11.115 3.463 1.00 90.31 99 ARG A CA 1
ATOM 722 C C . ARG A 1 99 ? -2.234 9.935 4.360 1.00 90.31 99 ARG A C 1
ATOM 724 O O . ARG A 1 99 ? -3.207 10.006 5.102 1.00 90.31 99 ARG A O 1
ATOM 731 N N . ILE A 1 100 ? -1.406 8.895 4.332 1.00 89.81 100 ILE A N 1
ATOM 732 C CA . ILE A 1 100 ? -1.439 7.804 5.314 1.00 89.81 100 ILE A CA 1
ATOM 733 C C . ILE A 1 100 ? -0.576 8.230 6.513 1.00 89.81 100 ILE A C 1
ATOM 735 O O . ILE A 1 100 ? 0.607 8.525 6.332 1.00 89.81 100 ILE A O 1
ATOM 739 N N . ASP A 1 101 ? -1.171 8.315 7.703 1.00 87.31 101 ASP A N 1
ATOM 740 C CA . ASP A 1 101 ? -0.509 8.704 8.958 1.00 87.31 101 ASP A CA 1
ATOM 741 C C . ASP A 1 101 ? -0.077 7.490 9.811 1.00 87.31 101 ASP A C 1
ATOM 743 O O . ASP A 1 101 ? -0.154 6.338 9.372 1.00 87.31 101 ASP A O 1
ATOM 747 N N . ASP A 1 102 ? 0.407 7.747 11.033 1.00 86.81 102 ASP A N 1
ATOM 748 C CA . ASP A 1 102 ? 0.942 6.729 11.945 1.00 86.81 102 ASP A CA 1
ATOM 749 C C . ASP A 1 102 ? -0.139 5.829 12.566 1.00 86.81 102 ASP A C 1
ATOM 751 O O . ASP A 1 102 ? 0.190 4.873 13.278 1.00 86.81 102 ASP A O 1
ATOM 755 N N . GLY A 1 103 ? -1.417 6.054 12.250 1.00 83.25 103 GLY A N 1
ATOM 756 C CA . GLY A 1 103 ? -2.532 5.231 12.705 1.00 83.25 103 GLY A CA 1
ATOM 757 C C . GLY A 1 103 ? -2.432 3.761 12.293 1.00 83.25 103 GLY A C 1
ATOM 758 O O . GLY A 1 103 ? -2.843 2.877 13.041 1.00 83.25 103 GLY A O 1
ATOM 759 N N . LEU A 1 104 ? -1.808 3.462 11.151 1.00 87.81 104 LEU A N 1
ATOM 760 C CA . LEU A 1 104 ? -1.629 2.083 10.675 1.00 87.81 104 LEU A CA 1
ATOM 761 C C . LEU A 1 104 ? -0.327 1.424 11.159 1.00 87.81 104 LEU A C 1
ATOM 763 O O . LEU A 1 104 ? -0.127 0.231 10.933 1.00 87.81 104 LEU A O 1
ATOM 767 N N . LEU A 1 105 ? 0.554 2.154 11.854 1.00 87.94 105 LEU A N 1
ATOM 768 C CA . LEU A 1 105 ? 1.910 1.698 12.200 1.00 87.94 105 LEU A CA 1
ATOM 769 C C . LEU A 1 105 ? 1.935 0.383 13.002 1.00 87.94 105 LEU A C 1
ATOM 771 O O . LEU A 1 105 ? 2.872 -0.409 12.874 1.00 87.94 105 LEU A O 1
ATOM 775 N N . ASN A 1 106 ? 0.912 0.155 13.829 1.00 86.38 106 ASN A N 1
ATOM 776 C CA . ASN A 1 106 ? 0.811 -1.011 14.707 1.00 86.38 106 ASN A CA 1
ATOM 777 C C . ASN A 1 106 ? -0.008 -2.171 14.114 1.00 86.38 106 ASN A C 1
ATOM 779 O O . ASN A 1 106 ? -0.045 -3.249 14.706 1.00 86.38 106 ASN A O 1
ATOM 783 N N . CYS A 1 107 ? -0.634 -1.987 12.949 1.00 88.94 107 CYS A N 1
ATOM 784 C CA . CYS A 1 107 ? -1.532 -2.962 12.327 1.00 88.94 107 CYS A CA 1
ATOM 785 C C . CYS A 1 107 ? -0.752 -4.048 11.554 1.00 88.94 107 CYS A C 1
ATOM 787 O O . CYS A 1 107 ? -0.930 -4.232 10.353 1.00 88.94 107 CYS A O 1
ATOM 789 N N . GLN A 1 108 ? 0.135 -4.785 12.228 1.00 90.94 108 GLN A N 1
ATOM 790 C CA . GLN A 1 108 ? 1.032 -5.766 11.583 1.00 90.94 108 GLN A CA 1
ATOM 791 C C . GLN A 1 108 ? 0.292 -6.972 10.981 1.00 90.94 108 GLN A C 1
ATOM 793 O O . GLN A 1 108 ? 0.834 -7.679 10.129 1.00 90.94 108 GLN A O 1
ATOM 798 N N . ARG A 1 109 ? -0.947 -7.216 11.426 1.00 90.50 109 ARG A N 1
ATOM 799 C CA . ARG A 1 109 ? -1.809 -8.312 10.958 1.00 90.50 109 ARG A CA 1
ATOM 800 C C . ARG A 1 109 ? -2.717 -7.911 9.797 1.00 90.50 109 ARG A C 1
ATOM 802 O O . ARG A 1 109 ? -3.520 -8.733 9.359 1.00 90.50 109 ARG A O 1
ATOM 809 N N . LEU A 1 110 ? -2.592 -6.679 9.300 1.00 92.31 110 LEU A N 1
ATOM 810 C CA . LEU A 1 110 ? -3.440 -6.155 8.241 1.00 92.31 110 LEU A CA 1
ATOM 811 C C . LEU A 1 110 ? -3.182 -6.935 6.951 1.00 92.31 110 LEU A C 1
ATOM 813 O O . LEU A 1 110 ? -2.072 -6.929 6.436 1.00 92.31 110 LEU A O 1
ATOM 817 N N . LEU A 1 111 ? -4.209 -7.613 6.444 1.00 92.12 111 LEU A N 1
ATOM 818 C CA . LEU A 1 111 ? -4.174 -8.416 5.220 1.00 92.12 111 LEU A CA 1
ATOM 819 C C . LEU A 1 111 ? -4.714 -7.636 4.020 1.00 92.12 111 LEU A C 1
ATOM 821 O O . LEU A 1 111 ? -4.225 -7.806 2.900 1.00 92.12 111 LEU A O 1
ATOM 825 N N . LYS A 1 112 ? -5.733 -6.799 4.247 1.00 92.62 112 LYS A N 1
ATOM 826 C CA . LYS A 1 112 ? -6.426 -6.042 3.202 1.00 92.62 112 LYS A CA 1
ATOM 827 C C . LYS A 1 112 ? -6.647 -4.592 3.626 1.00 92.62 112 LYS A C 1
ATOM 829 O O . LYS A 1 112 ? -7.237 -4.328 4.667 1.00 92.62 112 LYS A O 1
ATOM 834 N N . LEU A 1 113 ? -6.199 -3.662 2.794 1.00 95.19 113 LEU A N 1
ATOM 835 C CA . LEU A 1 113 ? -6.353 -2.229 3.008 1.00 95.19 113 LEU A CA 1
ATOM 836 C C . LEU A 1 113 ? -6.974 -1.606 1.765 1.00 95.19 113 LEU A C 1
ATOM 838 O O . LEU A 1 113 ? -6.428 -1.715 0.668 1.00 95.19 113 LEU A O 1
ATOM 842 N N . ASP A 1 114 ? -8.120 -0.968 1.944 1.00 94.81 114 ASP A N 1
ATOM 843 C CA . ASP A 1 114 ? -8.791 -0.221 0.894 1.00 94.81 114 ASP A CA 1
ATOM 844 C C . ASP A 1 114 ? -8.729 1.271 1.208 1.00 94.81 114 ASP A C 1
ATOM 846 O O . ASP A 1 114 ? -9.345 1.738 2.162 1.00 94.81 114 ASP A O 1
ATOM 850 N N . LEU A 1 115 ? -7.940 1.990 0.416 1.00 95.31 115 LEU A N 1
ATOM 851 C CA . LEU A 1 115 ? -7.764 3.440 0.445 1.00 95.31 115 LEU A CA 1
ATOM 852 C C . LEU A 1 115 ? -8.184 4.056 -0.897 1.00 95.31 115 LEU A C 1
ATOM 854 O O . LEU A 1 115 ? -7.724 5.139 -1.261 1.00 95.31 115 LEU A O 1
ATOM 858 N N . SER A 1 116 ? -9.032 3.369 -1.661 1.00 96.06 116 SER A N 1
ATOM 859 C CA . SER A 1 116 ? -9.523 3.875 -2.939 1.00 96.06 116 SER A CA 1
ATOM 860 C C . SER A 1 116 ? -10.357 5.148 -2.780 1.00 96.06 116 SER A C 1
ATOM 862 O O . SER A 1 116 ? -10.922 5.398 -1.714 1.00 96.06 116 SER A O 1
ATOM 864 N N . GLN A 1 117 ? -10.444 5.962 -3.835 1.00 95.50 117 GLN A N 1
ATOM 865 C CA . GLN A 1 117 ? -11.253 7.189 -3.843 1.00 95.50 117 GLN A CA 1
ATOM 866 C C . GLN A 1 117 ? -10.913 8.118 -2.664 1.00 95.50 117 GLN A C 1
ATOM 868 O O . GLN A 1 117 ? -11.786 8.530 -1.905 1.00 95.50 117 GLN A O 1
ATOM 873 N N . ASN A 1 118 ? -9.624 8.393 -2.471 1.00 94.88 118 ASN A N 1
ATOM 874 C CA . ASN A 1 118 ? -9.121 9.301 -1.441 1.00 94.88 118 ASN A CA 1
ATOM 875 C C . ASN A 1 118 ? -8.325 10.455 -2.077 1.00 94.88 118 ASN A C 1
ATOM 877 O O . ASN A 1 118 ? -8.166 10.560 -3.296 1.00 94.88 118 ASN A O 1
ATOM 881 N N . ALA A 1 119 ? -7.799 11.353 -1.245 1.00 94.25 119 ALA A N 1
ATOM 882 C CA . ALA A 1 119 ? -6.995 12.491 -1.681 1.00 94.25 119 ALA A CA 1
ATOM 883 C C . ALA A 1 119 ? -5.475 12.235 -1.576 1.00 94.25 119 ALA A C 1
ATOM 885 O O . ALA A 1 119 ? -4.697 13.182 -1.444 1.00 94.25 119 ALA A O 1
ATOM 886 N N . LEU A 1 120 ? -5.021 10.972 -1.628 1.00 94.62 120 LEU A N 1
ATOM 887 C CA . LEU A 1 120 ? -3.617 10.637 -1.371 1.00 94.62 120 LEU A CA 1
ATOM 888 C C . LEU A 1 120 ? -2.710 11.154 -2.491 1.00 94.62 120 LEU A C 1
ATOM 890 O O . LEU A 1 120 ? -2.745 10.658 -3.616 1.00 94.62 120 LEU A O 1
ATOM 894 N N . ALA A 1 121 ? -1.846 12.114 -2.163 1.00 93.00 121 ALA A N 1
ATOM 895 C CA . ALA A 1 121 ? -0.838 12.639 -3.088 1.00 93.00 121 ALA A CA 1
ATOM 896 C C . ALA A 1 121 ? 0.507 11.896 -2.994 1.00 93.00 121 ALA A C 1
ATOM 898 O O . ALA A 1 121 ? 1.305 11.899 -3.935 1.00 93.00 121 ALA A O 1
ATOM 899 N N . MET A 1 122 ? 0.773 11.256 -1.853 1.00 91.44 122 MET A N 1
ATOM 900 C CA . MET A 1 122 ? 2.012 10.531 -1.586 1.00 91.44 122 MET A CA 1
ATOM 901 C C . MET A 1 122 ? 1.784 9.326 -0.676 1.00 91.44 122 MET A C 1
ATOM 903 O O . MET A 1 122 ? 0.907 9.330 0.188 1.00 91.44 122 MET A O 1
ATOM 907 N N . LEU A 1 123 ? 2.616 8.306 -0.866 1.00 92.50 123 LEU A N 1
ATOM 908 C CA . LEU A 1 123 ? 2.673 7.129 -0.009 1.00 92.50 123 LEU A CA 1
ATOM 909 C C . LEU A 1 123 ? 3.580 7.384 1.205 1.00 92.50 123 LEU A C 1
ATOM 911 O O . LEU A 1 123 ? 4.498 8.207 1.121 1.00 92.50 123 LEU A O 1
ATOM 915 N N . PRO A 1 124 ? 3.356 6.681 2.328 1.00 90.75 124 PRO A N 1
ATOM 916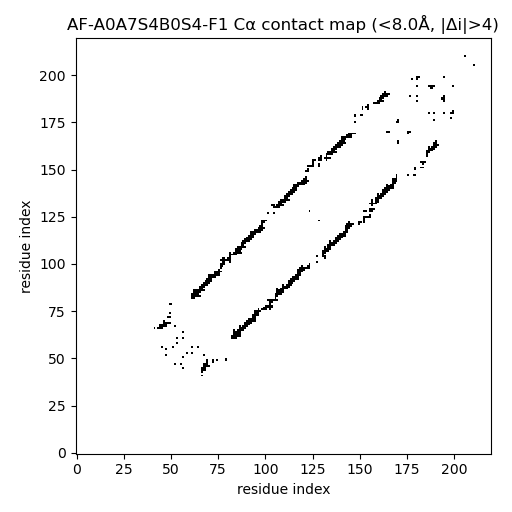 C CA . PRO A 1 124 ? 4.179 6.823 3.514 1.00 90.75 124 PRO A CA 1
ATOM 917 C C . PRO A 1 124 ? 5.590 6.281 3.272 1.00 90.75 124 PRO A C 1
ATOM 919 O O . PRO A 1 124 ? 5.866 5.540 2.325 1.00 90.75 124 PRO A O 1
ATOM 922 N N . GLY A 1 125 ? 6.510 6.651 4.162 1.00 88.12 125 GLY A N 1
ATOM 923 C CA . GLY A 1 125 ? 7.891 6.193 4.086 1.00 88.12 125 GLY A CA 1
ATOM 924 C C . GLY A 1 125 ? 8.006 4.669 4.183 1.00 88.12 125 GLY A C 1
ATOM 925 O O . GLY A 1 125 ? 7.256 4.014 4.908 1.00 88.12 125 GLY A O 1
ATOM 926 N N . LYS A 1 126 ? 9.023 4.108 3.517 1.00 87.44 126 LYS A N 1
ATOM 927 C CA . LYS A 1 126 ? 9.275 2.658 3.457 1.00 87.44 126 LYS A CA 1
ATOM 928 C C . LYS A 1 126 ? 9.248 1.968 4.832 1.00 87.44 126 LYS A C 1
ATOM 930 O O . LYS A 1 126 ? 8.683 0.891 4.954 1.00 87.44 126 LYS A O 1
ATOM 935 N N . ARG A 1 127 ? 9.778 2.618 5.878 1.00 88.12 127 ARG A N 1
ATOM 936 C CA . ARG A 1 127 ? 9.798 2.086 7.257 1.00 88.12 127 ARG A CA 1
ATOM 937 C C . ARG A 1 127 ? 8.411 1.783 7.822 1.00 88.12 127 ARG A C 1
ATOM 939 O O . ARG A 1 127 ? 8.282 0.871 8.627 1.00 88.12 127 ARG A O 1
ATOM 946 N N . MET A 1 128 ? 7.399 2.571 7.459 1.00 89.69 128 MET A N 1
ATOM 947 C CA . MET A 1 128 ? 6.022 2.314 7.880 1.00 89.69 128 MET A CA 1
ATOM 948 C C . MET A 1 128 ? 5.455 1.117 7.121 1.00 89.69 128 MET A C 1
ATOM 950 O O . MET A 1 128 ? 4.884 0.222 7.732 1.00 89.69 128 MET A O 1
ATOM 954 N N . LEU A 1 129 ? 5.653 1.079 5.804 1.00 91.19 129 LEU A N 1
ATOM 955 C CA . LEU A 1 129 ? 5.161 -0.004 4.953 1.00 91.19 129 LEU A CA 1
ATOM 956 C C . LEU A 1 129 ? 5.783 -1.352 5.329 1.00 91.19 129 LEU A C 1
ATOM 958 O O . LEU A 1 129 ? 5.074 -2.344 5.398 1.00 91.19 129 LEU A O 1
ATOM 962 N N . GLU A 1 130 ? 7.067 -1.377 5.692 1.00 91.00 130 GLU A N 1
ATOM 963 C CA . GLU A 1 130 ? 7.747 -2.578 6.203 1.00 91.00 130 GLU A CA 1
ATOM 964 C C . GLU A 1 130 ? 7.097 -3.143 7.486 1.00 91.00 130 GLU A C 1
ATOM 966 O O . GLU A 1 130 ? 7.252 -4.328 7.777 1.00 91.00 130 GLU A O 1
ATOM 971 N N . ARG A 1 131 ? 6.339 -2.338 8.252 1.00 90.88 131 ARG A N 1
ATOM 972 C CA . ARG A 1 131 ? 5.563 -2.836 9.405 1.00 90.88 131 ARG A CA 1
ATOM 973 C C . ARG A 1 131 ? 4.254 -3.509 9.012 1.00 90.88 131 ARG A C 1
ATOM 975 O O . ARG A 1 131 ? 3.769 -4.347 9.767 1.00 90.88 131 ARG A O 1
ATOM 982 N N . LEU A 1 132 ? 3.699 -3.187 7.846 1.00 92.06 132 LEU A N 1
ATOM 983 C CA . LEU A 1 132 ? 2.510 -3.834 7.288 1.00 92.06 132 LEU A CA 1
ATOM 984 C C . LEU A 1 132 ? 2.907 -5.128 6.559 1.00 92.06 132 LEU A C 1
ATOM 986 O O . LEU A 1 132 ? 2.552 -5.356 5.405 1.00 92.06 132 LEU A O 1
ATOM 990 N N . SER A 1 133 ? 3.684 -5.975 7.236 1.00 89.12 133 SER A N 1
ATOM 991 C CA . SER A 1 133 ? 4.338 -7.146 6.646 1.00 89.12 133 SER A CA 1
ATOM 992 C C . SER A 1 133 ? 3.360 -8.214 6.159 1.00 89.12 133 SER A C 1
ATOM 994 O O . SER A 1 133 ? 3.689 -8.951 5.238 1.00 89.12 133 SER A O 1
ATOM 996 N N . SER A 1 134 ? 2.157 -8.274 6.736 1.00 92.75 134 SER A N 1
ATOM 997 C CA . SER A 1 134 ? 1.115 -9.234 6.348 1.00 92.75 134 SER A CA 1
ATOM 998 C C . SER A 1 134 ? 0.215 -8.741 5.207 1.00 92.75 134 SER A C 1
ATOM 1000 O O . SER A 1 134 ? -0.706 -9.460 4.815 1.00 92.75 134 SER A O 1
ATOM 1002 N N . LEU A 1 135 ? 0.426 -7.526 4.686 1.00 95.44 135 LEU A N 1
ATOM 1003 C CA . LEU A 1 135 ? -0.502 -6.910 3.739 1.00 95.44 135 LEU A CA 1
ATOM 1004 C C . LEU A 1 135 ? -0.425 -7.585 2.369 1.00 95.44 135 LEU A C 1
ATOM 1006 O O . LEU A 1 135 ? 0.611 -7.565 1.712 1.00 95.44 135 LEU A O 1
ATOM 1010 N N . LYS A 1 136 ? -1.553 -8.146 1.919 1.00 94.12 136 LYS A N 1
ATOM 1011 C CA . LYS A 1 136 ? -1.668 -8.908 0.662 1.00 94.12 136 LYS A CA 1
ATOM 1012 C C . LYS A 1 136 ? -2.428 -8.169 -0.420 1.00 94.12 136 LYS A C 1
ATOM 1014 O O . LYS A 1 136 ? -2.179 -8.397 -1.604 1.00 94.12 136 LYS A O 1
ATOM 1019 N N . VAL A 1 137 ? -3.378 -7.328 -0.026 1.00 95.31 137 VAL A N 1
ATOM 1020 C CA . VAL A 1 137 ? -4.270 -6.622 -0.946 1.00 95.31 137 VAL A CA 1
ATOM 1021 C C . VAL A 1 137 ? -4.314 -5.150 -0.569 1.00 95.31 137 VAL A C 1
ATOM 1023 O O . VAL A 1 137 ? -4.675 -4.815 0.559 1.00 95.31 137 VAL A O 1
ATOM 1026 N N . LEU A 1 138 ? -3.974 -4.289 -1.524 1.00 96.88 138 LEU A N 1
ATOM 1027 C CA . LEU A 1 138 ? -3.972 -2.842 -1.355 1.00 96.88 138 LEU A CA 1
ATOM 1028 C C . LEU A 1 138 ? -4.730 -2.173 -2.501 1.00 96.88 138 LEU A C 1
ATOM 1030 O O . LEU A 1 138 ? -4.333 -2.293 -3.660 1.00 96.88 138 LEU A O 1
ATOM 1034 N N . TYR A 1 139 ? -5.790 -1.439 -2.171 1.00 97.12 139 TYR A N 1
ATOM 1035 C CA . TYR A 1 139 ? -6.504 -0.613 -3.139 1.00 97.12 139 TYR A CA 1
ATOM 1036 C C . TYR A 1 139 ? -6.124 0.852 -2.958 1.00 97.12 139 TYR A C 1
ATOM 1038 O O . TYR A 1 139 ? -6.307 1.420 -1.885 1.00 97.12 139 TYR A O 1
ATOM 1046 N N . LEU A 1 140 ? -5.573 1.450 -4.011 1.00 96.75 140 LEU A N 1
ATOM 1047 C CA . LEU A 1 140 ? -5.162 2.854 -4.076 1.00 96.75 140 LEU A CA 1
ATOM 1048 C C . LEU A 1 140 ? -5.706 3.546 -5.335 1.00 96.75 140 LEU A C 1
ATOM 1050 O O . LEU A 1 140 ? -5.223 4.617 -5.696 1.00 96.75 140 LEU A O 1
ATOM 1054 N N . HIS A 1 141 ? -6.685 2.952 -6.024 1.00 96.31 141 HIS A N 1
ATOM 1055 C CA . HIS A 1 141 ? -7.260 3.561 -7.222 1.00 96.31 141 HIS A CA 1
ATOM 1056 C C . HIS A 1 141 ? -8.005 4.861 -6.891 1.00 96.31 141 HIS A C 1
ATOM 1058 O O . HIS A 1 141 ? -8.383 5.083 -5.739 1.00 96.31 141 HIS A O 1
ATOM 1064 N N . ASP A 1 142 ? -8.173 5.730 -7.885 1.00 96.69 142 ASP A N 1
ATOM 1065 C CA . ASP A 1 142 ? -8.829 7.038 -7.740 1.00 96.69 142 ASP A CA 1
ATOM 1066 C C . ASP A 1 142 ? -8.226 7.884 -6.602 1.00 96.69 142 ASP A C 1
ATOM 1068 O O . ASP A 1 142 ? -8.912 8.356 -5.698 1.00 96.69 142 ASP A O 1
ATOM 1072 N N . ASN A 1 143 ? -6.902 8.030 -6.626 1.00 96.62 143 ASN A N 1
ATOM 1073 C CA . ASN A 1 143 ? -6.145 8.913 -5.740 1.00 96.62 143 ASN A CA 1
ATOM 1074 C C . ASN A 1 143 ? -5.333 9.926 -6.572 1.00 96.62 143 ASN A C 1
ATOM 1076 O O . ASN A 1 143 ? -5.439 9.996 -7.795 1.00 96.62 143 ASN A O 1
ATOM 1080 N N . HIS A 1 144 ? -4.498 10.731 -5.916 1.00 95.75 144 HIS A N 1
ATOM 1081 C CA . HIS A 1 144 ? -3.719 11.800 -6.547 1.00 95.75 144 HIS A CA 1
ATOM 1082 C C . HIS A 1 144 ? -2.224 11.458 -6.660 1.00 95.75 144 HIS A C 1
ATOM 1084 O O . HIS A 1 144 ? -1.370 12.349 -6.715 1.00 95.75 144 HIS A O 1
ATOM 1090 N N . LEU A 1 145 ? -1.877 10.168 -6.707 1.00 95.50 145 LEU A N 1
ATOM 1091 C CA . LEU A 1 145 ? -0.489 9.724 -6.796 1.00 95.50 145 LEU A CA 1
ATOM 1092 C C . LEU A 1 145 ? 0.077 10.038 -8.189 1.00 95.50 145 LEU A C 1
ATOM 1094 O O . LEU A 1 145 ? -0.367 9.504 -9.204 1.00 95.50 145 LEU A O 1
ATOM 1098 N N . SER A 1 146 ? 1.095 10.893 -8.252 1.00 93.38 146 SER A N 1
ATOM 1099 C CA . SER A 1 146 ? 1.692 11.350 -9.520 1.00 93.38 146 SER A CA 1
ATOM 1100 C C . SER A 1 146 ? 3.101 10.817 -9.780 1.00 93.38 146 SER A C 1
ATOM 1102 O O . SER A 1 146 ? 3.547 10.768 -10.923 1.00 93.38 146 SER A O 1
ATOM 1104 N N . SER A 1 147 ? 3.818 10.382 -8.741 1.00 92.75 147 SER A N 1
ATOM 1105 C CA . SER A 1 147 ? 5.220 9.973 -8.856 1.00 92.75 147 SER A CA 1
ATOM 1106 C C . SER A 1 147 ? 5.372 8.459 -8.992 1.00 92.75 147 SER A C 1
ATOM 1108 O O . SER A 1 147 ? 5.166 7.732 -8.022 1.00 92.75 147 SER A O 1
ATOM 1110 N N . LEU A 1 148 ? 5.849 7.986 -10.152 1.00 89.81 148 LEU A N 1
ATOM 1111 C CA . LEU A 1 148 ? 6.234 6.577 -10.341 1.00 89.81 148 LEU A CA 1
ATOM 1112 C C . LEU A 1 148 ? 7.294 6.137 -9.326 1.00 89.81 148 LEU A C 1
ATOM 1114 O O . LEU A 1 148 ? 7.139 5.115 -8.669 1.00 89.81 148 LEU A O 1
ATOM 1118 N N . LYS A 1 149 ? 8.338 6.951 -9.119 1.00 89.06 149 LYS A N 1
ATOM 1119 C CA . LYS A 1 149 ? 9.373 6.671 -8.107 1.00 89.06 149 LYS A CA 1
ATOM 1120 C C . LYS A 1 149 ? 8.792 6.607 -6.694 1.00 89.06 149 LYS A C 1
ATOM 1122 O O . LYS A 1 149 ? 9.301 5.861 -5.866 1.00 89.06 149 LYS A O 1
ATOM 1127 N N . GLY A 1 150 ? 7.726 7.365 -6.436 1.00 89.25 150 GLY A N 1
ATOM 1128 C CA . GLY A 1 150 ? 6.983 7.315 -5.182 1.00 89.25 150 GLY A CA 1
ATOM 1129 C C . GLY A 1 150 ? 6.350 5.951 -4.921 1.00 89.25 150 GLY A C 1
ATOM 1130 O O . GLY A 1 150 ? 6.276 5.556 -3.769 1.00 89.25 150 GLY A O 1
ATOM 1131 N N . VAL A 1 151 ? 5.971 5.196 -5.957 1.00 91.50 151 VAL A N 1
ATOM 1132 C CA . VAL A 1 151 ? 5.382 3.848 -5.826 1.00 91.50 151 VAL A CA 1
ATOM 1133 C C . VAL A 1 151 ? 6.420 2.797 -5.434 1.00 91.50 151 VAL A C 1
ATOM 1135 O O . VAL A 1 151 ? 6.073 1.811 -4.790 1.00 91.50 151 VAL A O 1
ATOM 1138 N N . ALA A 1 152 ? 7.705 3.020 -5.724 1.00 90.19 152 ALA A N 1
ATOM 1139 C CA . ALA A 1 152 ? 8.769 2.076 -5.377 1.00 90.19 152 ALA A CA 1
ATOM 1140 C C . ALA A 1 152 ? 8.876 1.816 -3.861 1.00 90.19 152 ALA A C 1
ATOM 1142 O O . ALA A 1 152 ? 9.366 0.769 -3.453 1.00 90.19 152 ALA A O 1
ATOM 1143 N N . VAL A 1 153 ? 8.374 2.719 -3.009 1.00 92.62 153 VAL A N 1
ATOM 1144 C CA . VAL A 1 153 ? 8.322 2.500 -1.551 1.00 92.62 153 VAL A CA 1
ATOM 1145 C C . VAL A 1 153 ? 7.416 1.328 -1.154 1.00 92.62 153 VAL A C 1
ATOM 1147 O O . VAL A 1 153 ? 7.644 0.728 -0.104 1.00 92.62 153 VAL A O 1
ATOM 1150 N N . LEU A 1 154 ? 6.446 0.952 -2.004 1.00 93.31 154 LEU A N 1
ATOM 1151 C CA . LEU A 1 154 ? 5.603 -0.234 -1.809 1.00 93.31 154 LEU A CA 1
ATOM 1152 C C . LEU A 1 154 ? 6.411 -1.536 -1.846 1.00 93.31 154 LEU A C 1
ATOM 1154 O O . LEU A 1 154 ? 5.912 -2.553 -1.379 1.00 93.31 154 LEU A O 1
ATOM 1158 N N . SER A 1 155 ? 7.670 -1.521 -2.304 1.00 90.50 155 SER A N 1
ATOM 1159 C CA . SER A 1 155 ? 8.554 -2.692 -2.245 1.00 90.50 155 SER A CA 1
ATOM 1160 C C . SER A 1 155 ? 8.868 -3.138 -0.808 1.00 90.50 155 SER A C 1
ATOM 1162 O O . SER A 1 155 ? 9.420 -4.219 -0.607 1.00 90.50 155 SER A O 1
ATOM 1164 N N . GLY A 1 156 ? 8.559 -2.307 0.198 1.00 89.00 156 GLY A N 1
ATOM 1165 C CA . GLY A 1 156 ? 8.583 -2.697 1.611 1.00 89.00 156 GLY A CA 1
ATOM 1166 C C . GLY A 1 156 ? 7.458 -3.662 2.010 1.00 89.00 156 GLY A C 1
ATOM 1167 O O . GLY A 1 156 ? 7.564 -4.317 3.041 1.00 89.00 156 GLY A O 1
ATOM 1168 N N . LEU A 1 157 ? 6.399 -3.784 1.202 1.00 93.44 157 LEU A N 1
ATOM 1169 C CA . LEU A 1 157 ? 5.289 -4.712 1.423 1.00 93.44 157 LEU A CA 1
ATOM 1170 C C . LEU A 1 157 ? 5.607 -6.070 0.786 1.00 93.44 157 LEU A C 1
ATOM 1172 O O . LEU A 1 157 ? 5.185 -6.371 -0.328 1.00 93.44 157 LEU A O 1
ATOM 1176 N N . HIS A 1 158 ? 6.378 -6.895 1.490 1.00 89.75 158 HIS A N 1
ATOM 1177 C CA . HIS A 1 158 ? 6.920 -8.143 0.940 1.00 89.75 158 HIS A CA 1
ATOM 1178 C C . HIS A 1 158 ? 5.872 -9.215 0.600 1.00 89.75 158 HIS A C 1
ATOM 1180 O O . HIS A 1 158 ? 6.133 -10.063 -0.250 1.00 89.75 158 HIS A O 1
ATOM 1186 N N . GLU A 1 159 ? 4.696 -9.186 1.233 1.00 94.19 159 GLU A N 1
ATOM 1187 C CA . GLU A 1 159 ? 3.595 -10.117 0.948 1.00 94.19 159 GLU A CA 1
ATOM 1188 C C . GLU A 1 159 ? 2.523 -9.529 0.018 1.00 94.19 159 GLU A C 1
ATOM 1190 O O . GLU A 1 159 ? 1.481 -10.156 -0.182 1.00 94.19 159 GLU A O 1
ATOM 1195 N N . LEU A 1 160 ? 2.747 -8.351 -0.579 1.00 95.56 160 LEU A N 1
ATOM 1196 C CA . LEU A 1 160 ? 1.735 -7.712 -1.417 1.00 95.56 160 LEU A CA 1
ATOM 1197 C C . LEU A 1 160 ? 1.518 -8.510 -2.706 1.00 95.56 160 LEU A C 1
ATOM 1199 O O . LEU A 1 160 ? 2.423 -8.622 -3.530 1.00 95.56 160 LEU A O 1
ATOM 1203 N N . VAL A 1 161 ? 0.300 -9.024 -2.890 1.00 94.44 161 VAL A N 1
ATOM 1204 C CA . VAL A 1 161 ? -0.094 -9.867 -4.029 1.00 94.44 161 VAL A CA 1
ATOM 1205 C C . VAL A 1 161 ? -0.952 -9.102 -5.033 1.00 94.44 161 VAL A C 1
ATOM 1207 O O . VAL A 1 161 ? -0.846 -9.345 -6.236 1.00 94.44 161 VAL A O 1
ATOM 1210 N N . ARG A 1 162 ? -1.826 -8.205 -4.562 1.00 95.88 162 ARG A N 1
ATOM 1211 C CA . ARG A 1 162 ? -2.780 -7.465 -5.401 1.00 95.88 162 ARG A CA 1
ATOM 1212 C C . ARG A 1 162 ? -2.717 -5.972 -5.113 1.00 95.88 162 ARG A C 1
ATOM 1214 O O . ARG A 1 162 ? -2.791 -5.572 -3.951 1.00 95.88 162 ARG A O 1
ATOM 1221 N N . LEU A 1 163 ? -2.640 -5.179 -6.177 1.00 97.00 163 LEU A N 1
ATOM 1222 C CA . LEU A 1 163 ? -2.556 -3.725 -6.121 1.00 97.00 163 LEU A CA 1
ATOM 1223 C C . LEU A 1 163 ? -3.439 -3.093 -7.199 1.00 97.00 163 LEU A C 1
ATOM 1225 O O . LEU A 1 163 ? -3.479 -3.571 -8.330 1.00 97.00 163 LEU A O 1
ATOM 1229 N N . THR A 1 164 ? -4.101 -1.989 -6.872 1.00 96.75 164 THR A N 1
ATOM 1230 C CA . THR A 1 164 ? -4.775 -1.132 -7.858 1.00 96.75 164 THR A CA 1
ATOM 1231 C C . THR A 1 164 ? -4.307 0.310 -7.691 1.00 96.75 164 THR A C 1
ATOM 1233 O O . THR A 1 164 ? -4.351 0.839 -6.580 1.00 96.75 164 THR A O 1
ATOM 1236 N N . LEU A 1 165 ? -3.886 0.953 -8.773 1.00 96.25 165 LEU A N 1
ATOM 1237 C CA . LEU A 1 165 ? -3.499 2.362 -8.855 1.00 96.25 165 LEU A CA 1
ATOM 1238 C C . LEU A 1 165 ? -4.146 3.079 -10.0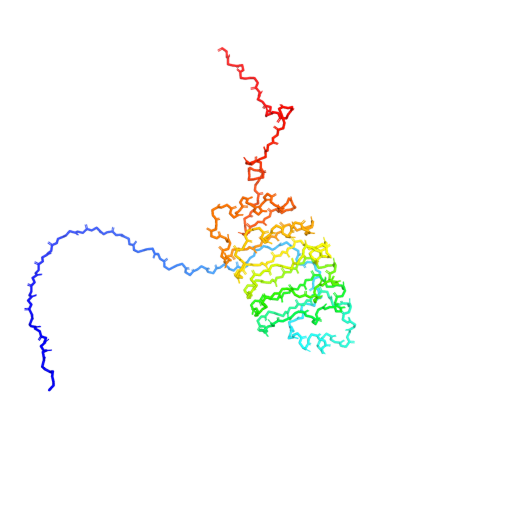56 1.00 96.25 165 LEU A 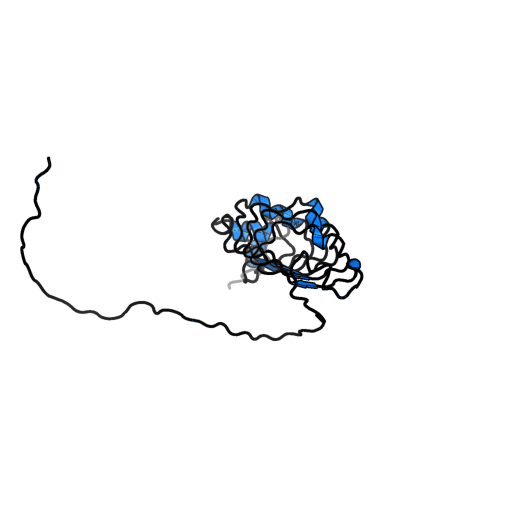C 1
ATOM 1240 O O . LEU A 1 165 ? -3.836 4.250 -10.279 1.00 96.25 165 LEU A O 1
ATOM 1244 N N . PHE A 1 166 ? -5.032 2.440 -10.825 1.00 95.62 166 PHE A N 1
ATOM 1245 C CA . PHE A 1 166 ? -5.799 3.123 -11.872 1.00 95.62 166 PHE A CA 1
ATOM 1246 C C . PHE A 1 166 ? -6.524 4.370 -11.329 1.00 95.62 166 PHE A C 1
ATOM 1248 O O . PHE A 1 166 ? -6.738 4.517 -10.126 1.00 95.62 166 PHE A O 1
ATOM 1255 N N . GLY A 1 167 ? -6.835 5.332 -12.196 1.00 94.00 167 GLY A N 1
ATOM 1256 C CA . GLY A 1 167 ? -7.427 6.606 -11.760 1.00 94.00 167 GLY A CA 1
ATOM 1257 C C . GLY A 1 167 ? -6.460 7.542 -11.017 1.00 94.00 167 GLY A C 1
ATOM 1258 O O . GLY A 1 167 ? -6.861 8.626 -10.612 1.00 94.00 167 GLY A O 1
ATOM 1259 N N . ASN A 1 168 ? -5.180 7.175 -10.871 1.00 95.94 168 ASN A N 1
ATOM 1260 C CA . ASN A 1 168 ? -4.133 8.083 -10.400 1.00 95.94 168 ASN A CA 1
ATOM 1261 C C . ASN A 1 168 ? -3.386 8.741 -11.573 1.00 95.94 168 ASN A C 1
ATOM 1263 O O . ASN A 1 168 ? -3.157 8.078 -12.588 1.00 95.94 168 ASN A O 1
ATOM 1267 N N . PRO A 1 169 ? -2.883 9.985 -11.429 1.00 95.19 169 PRO A N 1
ATOM 1268 C CA . PRO A 1 169 ? -2.084 10.647 -12.465 1.00 95.19 169 PRO A CA 1
ATOM 1269 C C . PRO A 1 169 ? -0.880 9.829 -12.957 1.00 95.19 169 PRO A C 1
ATOM 1271 O O . PRO A 1 169 ? -0.521 9.903 -14.132 1.00 95.19 169 PRO A O 1
ATOM 1274 N N . LEU A 1 170 ? -0.270 9.018 -12.086 1.00 94.31 170 LEU A N 1
ATOM 1275 C CA . LEU A 1 170 ? 0.852 8.156 -12.457 1.00 94.31 170 LEU A CA 1
ATOM 1276 C C . LEU A 1 170 ? 0.489 7.045 -13.450 1.00 94.31 170 LEU A C 1
ATOM 1278 O O . LEU A 1 170 ? 1.376 6.580 -14.165 1.00 94.31 170 LEU A O 1
ATOM 1282 N N . ALA A 1 171 ? -0.783 6.633 -13.514 1.00 92.69 171 ALA A N 1
ATOM 1283 C CA . ALA A 1 171 ? -1.238 5.553 -14.389 1.00 92.69 171 ALA A CA 1
ATOM 1284 C C . ALA A 1 171 ? -1.223 5.973 -15.869 1.00 92.69 171 ALA A C 1
ATOM 1286 O O . ALA A 1 171 ? -1.143 5.130 -16.756 1.00 92.69 171 ALA A O 1
ATOM 1287 N N . SER A 1 172 ? -1.208 7.283 -16.138 1.00 92.81 172 SER A N 1
ATOM 1288 C CA . SER A 1 172 ? -1.094 7.852 -17.485 1.00 92.81 172 SER A CA 1
ATOM 1289 C C . SER A 1 172 ? 0.312 7.734 -18.086 1.00 92.81 172 SER A C 1
ATOM 1291 O O . SER A 1 172 ? 0.507 8.020 -19.268 1.00 92.81 172 SER A O 1
ATOM 1293 N N . HIS A 1 173 ? 1.324 7.349 -17.302 1.00 92.81 173 HIS A N 1
ATOM 1294 C CA . HIS A 1 173 ? 2.669 7.151 -17.835 1.00 92.81 173 HIS A CA 1
ATOM 1295 C C . HIS A 1 173 ? 2.761 5.862 -18.655 1.00 92.81 173 HIS A C 1
ATOM 1297 O O . HIS A 1 173 ? 2.422 4.788 -18.177 1.00 92.81 173 HIS A O 1
ATOM 1303 N N . SER A 1 174 ? 3.368 5.927 -19.843 1.00 89.88 174 SER A N 1
ATOM 1304 C CA . SER A 1 174 ? 3.578 4.744 -20.697 1.00 89.88 174 SER A CA 1
ATOM 1305 C C . SER A 1 174 ? 4.386 3.629 -20.023 1.00 89.88 174 SER A C 1
ATOM 1307 O O . SER A 1 174 ? 4.166 2.453 -20.286 1.00 89.88 174 SER A O 1
ATOM 1309 N N . LYS A 1 175 ? 5.307 3.990 -19.122 1.00 90.81 175 LYS A N 1
ATOM 1310 C CA . LYS A 1 175 ? 6.142 3.046 -18.362 1.00 90.81 175 LYS A CA 1
ATOM 1311 C C . LYS A 1 175 ? 5.516 2.595 -17.044 1.00 90.81 175 LYS A C 1
ATOM 1313 O O . LYS A 1 175 ? 6.165 1.862 -16.310 1.00 90.81 175 LYS A O 1
ATOM 1318 N N . TYR A 1 176 ? 4.307 3.049 -16.714 1.00 93.56 176 TYR A N 1
ATOM 1319 C CA . TYR A 1 176 ? 3.666 2.810 -15.422 1.00 93.56 176 TYR A CA 1
ATOM 1320 C C . TYR A 1 176 ? 3.631 1.323 -15.058 1.00 93.56 176 TYR A C 1
ATOM 1322 O O . TYR A 1 176 ? 4.236 0.917 -14.067 1.00 93.56 176 TYR A O 1
ATOM 1330 N N . ARG A 1 177 ? 2.974 0.514 -15.894 1.00 92.94 177 ARG A N 1
ATOM 1331 C CA . ARG A 1 177 ? 2.755 -0.907 -15.622 1.00 92.94 177 ARG A CA 1
ATOM 1332 C C . ARG A 1 177 ? 4.078 -1.650 -15.492 1.00 92.94 177 ARG A C 1
ATOM 1334 O O . ARG A 1 177 ? 4.329 -2.275 -14.468 1.00 92.94 177 ARG A O 1
ATOM 1341 N N . HIS A 1 178 ? 4.951 -1.487 -16.483 1.00 91.12 178 HIS A N 1
ATOM 1342 C CA . HIS A 1 178 ? 6.272 -2.105 -16.494 1.00 91.12 178 HIS A CA 1
ATOM 1343 C C . HIS A 1 178 ? 7.105 -1.709 -15.259 1.00 91.12 178 HIS A C 1
ATOM 1345 O O . HIS A 1 178 ? 7.693 -2.567 -14.604 1.00 91.12 178 HIS A O 1
ATOM 1351 N N . PHE A 1 179 ? 7.120 -0.423 -14.886 1.00 91.56 179 PHE A N 1
ATOM 1352 C CA . PHE A 1 179 ? 7.855 0.063 -13.717 1.00 91.56 179 PHE A CA 1
ATOM 1353 C C . PHE A 1 179 ? 7.322 -0.535 -12.410 1.00 91.56 179 PHE A C 1
ATOM 1355 O O . PHE A 1 179 ? 8.112 -0.957 -11.568 1.00 91.56 179 PHE A O 1
ATOM 1362 N N . VAL A 1 180 ? 5.999 -0.574 -12.222 1.00 92.56 180 VAL A N 1
ATOM 1363 C CA . VAL A 1 180 ? 5.382 -1.086 -10.988 1.00 92.56 180 VAL A CA 1
ATOM 1364 C C . VAL A 1 180 ? 5.591 -2.590 -10.851 1.00 92.56 180 VAL A C 1
ATOM 1366 O O . VAL A 1 180 ? 6.013 -3.038 -9.788 1.00 92.56 180 VAL A O 1
ATOM 1369 N N . VAL A 1 181 ? 5.365 -3.349 -11.925 1.00 91.62 181 VAL A N 1
ATOM 1370 C CA . VAL A 1 181 ? 5.561 -4.806 -11.958 1.00 91.62 181 VAL A CA 1
ATOM 1371 C C . VAL A 1 181 ? 7.007 -5.175 -11.614 1.00 91.62 181 VAL A C 1
ATOM 1373 O O . VAL A 1 181 ? 7.235 -5.991 -10.726 1.00 91.62 181 VAL A O 1
ATOM 1376 N N . ASN A 1 182 ? 7.992 -4.508 -12.224 1.00 89.31 182 ASN A N 1
ATOM 1377 C CA . ASN A 1 182 ? 9.408 -4.787 -11.961 1.00 89.31 182 ASN A CA 1
ATOM 1378 C C . ASN A 1 182 ? 9.908 -4.248 -10.610 1.00 89.31 182 ASN A C 1
ATOM 1380 O O . ASN A 1 182 ? 10.889 -4.750 -10.064 1.00 89.31 182 ASN A O 1
ATOM 1384 N N . SER A 1 183 ? 9.239 -3.241 -10.039 1.00 90.00 183 SER A N 1
ATOM 1385 C CA . SER A 1 183 ? 9.573 -2.726 -8.702 1.00 90.00 183 SER A CA 1
ATOM 1386 C C . SER A 1 183 ? 9.006 -3.592 -7.571 1.00 90.00 183 SER A C 1
ATOM 1388 O O . SER A 1 183 ? 9.544 -3.576 -6.462 1.00 90.00 183 SER A O 1
ATOM 1390 N N . LEU A 1 184 ? 7.915 -4.325 -7.824 1.00 91.19 184 LEU A N 1
ATOM 1391 C CA . LEU A 1 184 ? 7.149 -5.076 -6.826 1.00 91.19 184 LEU A CA 1
ATOM 1392 C C . LEU A 1 184 ? 7.128 -6.570 -7.162 1.00 91.19 184 LEU A C 1
ATOM 1394 O O . LEU A 1 184 ? 6.133 -7.109 -7.634 1.00 91.19 184 LEU A O 1
ATOM 1398 N N . VAL A 1 185 ? 8.225 -7.258 -6.851 1.00 85.56 185 VAL A N 1
ATOM 1399 C CA . VAL A 1 185 ? 8.439 -8.674 -7.208 1.00 85.56 185 VAL A CA 1
ATOM 1400 C C . VAL A 1 185 ? 7.425 -9.663 -6.612 1.00 85.56 185 VAL A C 1
ATOM 1402 O O . VAL A 1 185 ? 7.285 -10.771 -7.118 1.00 85.56 185 VAL A O 1
ATOM 1405 N N . SER A 1 186 ? 6.731 -9.304 -5.529 1.00 90.44 186 SER A N 1
ATOM 1406 C CA . SER A 1 186 ? 5.710 -10.156 -4.899 1.00 90.44 186 SER A CA 1
ATOM 1407 C C . SER A 1 186 ? 4.344 -10.076 -5.592 1.00 90.44 186 SER A C 1
ATOM 1409 O O . SER A 1 186 ? 3.459 -10.896 -5.322 1.00 90.44 186 SER A O 1
ATOM 1411 N N . LEU A 1 187 ? 4.157 -9.078 -6.460 1.00 93.25 187 LEU A N 1
ATOM 1412 C CA . LEU A 1 187 ? 2.870 -8.729 -7.033 1.00 93.25 187 LEU A CA 1
ATOM 1413 C C . LEU A 1 187 ? 2.450 -9.749 -8.097 1.00 93.25 187 LEU A C 1
ATOM 1415 O O . LEU A 1 187 ? 3.225 -10.112 -8.974 1.00 93.25 187 LEU A O 1
ATOM 1419 N N . LYS A 1 188 ? 1.192 -10.194 -8.034 1.00 92.25 188 LYS A N 1
ATOM 1420 C CA . LYS A 1 188 ? 0.597 -11.133 -9.003 1.00 92.25 188 LYS A CA 1
ATOM 1421 C C . LYS A 1 188 ? -0.513 -10.508 -9.838 1.00 92.25 188 LYS A C 1
ATOM 1423 O O . LYS A 1 188 ? -0.851 -11.034 -10.893 1.00 92.25 188 LYS A O 1
ATOM 1428 N N . ALA A 1 189 ? -1.113 -9.420 -9.359 1.00 94.56 189 ALA A N 1
ATOM 1429 C CA . ALA A 1 189 ? -2.137 -8.687 -10.090 1.00 94.56 189 ALA A CA 1
ATOM 1430 C C . ALA A 1 189 ? -2.005 -7.179 -9.864 1.00 94.56 189 ALA A C 1
ATOM 1432 O O . ALA A 1 189 ? -1.839 -6.730 -8.724 1.00 94.56 189 ALA A O 1
ATOM 1433 N N . LEU A 1 190 ? -2.127 -6.423 -10.953 1.00 95.88 190 LEU A N 1
ATOM 1434 C CA . LEU A 1 190 ? -2.096 -4.967 -10.994 1.00 95.88 190 LEU A CA 1
ATOM 1435 C C . LEU A 1 190 ? -3.280 -4.445 -11.814 1.00 95.88 190 LEU A C 1
ATOM 1437 O O . LEU A 1 190 ? -3.464 -4.883 -12.950 1.00 95.88 190 LEU A O 1
ATOM 1441 N N . ASP A 1 191 ? -4.036 -3.499 -11.252 1.00 94.00 191 ASP A N 1
ATOM 1442 C CA . ASP A 1 191 ? -5.183 -2.843 -11.904 1.00 94.00 191 ASP A CA 1
ATOM 1443 C C . ASP A 1 191 ? -6.178 -3.841 -12.496 1.00 94.00 191 ASP A C 1
ATOM 1445 O O . ASP A 1 191 ? -6.529 -3.763 -13.665 1.00 94.00 191 ASP A O 1
ATOM 1449 N N . GLU A 1 192 ? -6.578 -4.830 -11.694 1.00 91.06 192 GLU A N 1
ATOM 1450 C CA . GLU A 1 192 ? -7.519 -5.900 -12.080 1.00 91.06 192 GLU A CA 1
ATOM 1451 C C . GLU A 1 192 ? -6.999 -6.887 -13.137 1.00 91.06 192 GLU A C 1
ATOM 1453 O O . GLU A 1 192 ? -7.672 -7.862 -13.460 1.00 91.06 192 GLU A O 1
ATOM 1458 N N . HIS A 1 193 ? -5.759 -6.721 -13.596 1.00 91.31 193 HIS A N 1
ATOM 1459 C CA . HIS A 1 193 ? -5.118 -7.621 -14.547 1.00 91.31 193 HIS A CA 1
ATOM 1460 C C . HIS A 1 193 ? -4.063 -8.481 -13.852 1.00 91.31 193 HIS A C 1
ATOM 1462 O O . HIS A 1 193 ? -3.251 -7.993 -13.062 1.00 91.31 193 HIS A O 1
ATOM 1468 N N . VAL A 1 194 ? -4.044 -9.775 -14.171 1.00 92.12 194 VAL A N 1
ATOM 1469 C CA . VAL A 1 194 ? -2.966 -10.680 -13.749 1.00 92.12 194 VAL A CA 1
ATOM 1470 C C . VAL A 1 194 ? -1.661 -10.246 -14.421 1.00 92.12 194 VAL A C 1
ATOM 1472 O O . VAL A 1 194 ? -1.669 -9.778 -15.558 1.00 92.12 194 VAL A O 1
ATOM 1475 N N . ILE A 1 195 ? -0.552 -10.363 -13.698 1.00 90.62 195 ILE A N 1
ATOM 1476 C CA . ILE A 1 195 ? 0.788 -10.134 -14.236 1.00 90.62 195 ILE A CA 1
ATOM 1477 C C . ILE A 1 195 ? 1.262 -11.445 -14.853 1.00 90.62 195 ILE A C 1
ATOM 1479 O O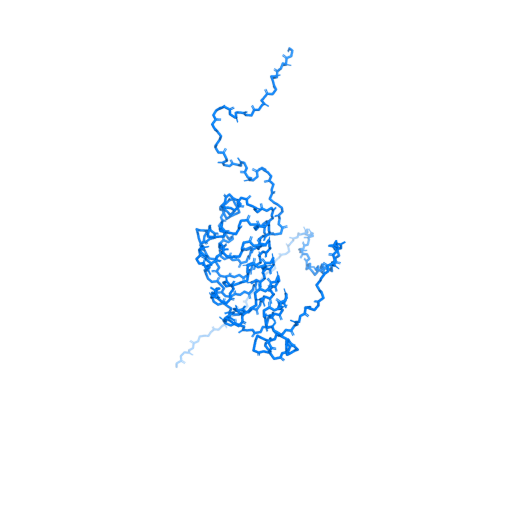 . ILE A 1 195 ? 1.299 -12.472 -14.174 1.00 90.62 195 ILE A O 1
ATOM 1483 N N . SER A 1 196 ? 1.591 -11.412 -16.139 1.00 86.75 196 SER A N 1
ATOM 1484 C CA . SER A 1 196 ? 2.150 -12.564 -16.841 1.00 86.75 196 SER A CA 1
ATOM 1485 C C . SER A 1 196 ? 3.665 -12.658 -16.655 1.00 86.75 196 SER A C 1
ATOM 1487 O O . SER A 1 196 ? 4.350 -11.651 -16.474 1.00 86.75 196 SER A O 1
ATOM 1489 N N . ASP A 1 197 ? 4.209 -13.870 -16.776 1.00 81.88 197 ASP A N 1
ATOM 1490 C CA . ASP A 1 197 ? 5.660 -14.086 -16.719 1.00 81.88 197 ASP A CA 1
ATOM 1491 C C . ASP A 1 197 ? 6.399 -13.309 -17.820 1.00 81.88 197 ASP A C 1
ATOM 1493 O O . ASP A 1 197 ? 7.517 -12.852 -17.601 1.00 81.88 197 ASP A O 1
ATOM 1497 N N . GLN A 1 198 ? 5.758 -13.088 -18.976 1.00 80.31 198 GLN A N 1
ATOM 1498 C CA . GLN A 1 198 ? 6.315 -12.309 -20.085 1.00 80.31 198 GLN A CA 1
ATOM 1499 C C . GLN A 1 198 ? 6.617 -10.857 -19.684 1.00 80.31 198 GLN A C 1
ATOM 1501 O O . GLN A 1 198 ? 7.647 -10.316 -20.077 1.00 80.31 198 GLN A O 1
ATOM 1506 N N . GLU A 1 199 ? 5.745 -10.238 -18.886 1.00 82.19 199 GLU A N 1
ATOM 1507 C CA . GLU A 1 199 ? 5.927 -8.864 -18.395 1.00 82.19 199 GLU A CA 1
ATOM 1508 C C . GLU A 1 199 ? 7.054 -8.767 -17.358 1.00 82.19 199 GLU A C 1
ATOM 1510 O O . GLU A 1 199 ? 7.713 -7.735 -17.249 1.00 82.19 199 GLU A O 1
ATOM 1515 N N . LEU A 1 200 ? 7.287 -9.846 -16.604 1.00 78.81 200 LEU A N 1
ATOM 1516 C CA . LEU A 1 200 ? 8.355 -9.923 -15.604 1.00 78.81 200 LEU A CA 1
ATOM 1517 C C . LEU A 1 200 ? 9.740 -10.115 -16.239 1.00 78.81 200 LEU A C 1
ATOM 1519 O O . LEU A 1 200 ? 10.739 -9.679 -15.671 1.00 78.81 200 LEU A O 1
ATOM 1523 N N . ILE A 1 201 ? 9.817 -10.777 -17.396 1.00 77.88 201 ILE A N 1
ATOM 1524 C CA . ILE A 1 201 ? 11.090 -11.083 -18.068 1.00 77.88 201 ILE A CA 1
ATOM 1525 C C . ILE A 1 201 ? 11.473 -10.084 -19.166 1.00 77.88 201 ILE A C 1
ATOM 1527 O O . ILE A 1 201 ? 12.600 -10.154 -19.648 1.00 77.88 201 ILE A O 1
ATOM 1531 N N . GLU A 1 202 ? 10.574 -9.174 -19.558 1.00 71.69 202 GLU A N 1
ATOM 1532 C CA . GLU A 1 202 ? 10.734 -8.275 -20.716 1.00 71.69 202 GLU A CA 1
ATOM 1533 C C . GLU A 1 202 ? 12.056 -7.484 -20.697 1.00 71.69 202 GLU A C 1
ATOM 1535 O O . GLU A 1 202 ? 12.727 -7.405 -21.722 1.00 71.69 202 GLU A O 1
ATOM 1540 N N . ASP A 1 203 ? 12.478 -7.005 -19.522 1.00 68.62 203 ASP A N 1
ATOM 1541 C CA . ASP A 1 203 ? 13.745 -6.281 -19.319 1.00 68.62 203 ASP A CA 1
ATOM 1542 C C . ASP A 1 203 ? 14.725 -7.031 -18.390 1.00 68.62 203 ASP A C 1
ATOM 1544 O O . ASP A 1 203 ? 15.721 -6.479 -17.900 1.00 68.62 203 ASP A O 1
ATOM 1548 N N . ALA A 1 204 ? 14.475 -8.319 -18.138 1.00 66.56 204 ALA A N 1
ATOM 1549 C CA . ALA A 1 204 ? 15.348 -9.130 -17.303 1.00 66.56 204 ALA A CA 1
ATOM 1550 C C . ALA A 1 204 ? 16.670 -9.412 -18.037 1.00 66.56 204 ALA A C 1
ATOM 1552 O O . ALA A 1 204 ? 16.748 -10.185 -18.991 1.00 66.56 204 ALA A O 1
ATOM 1553 N N . THR A 1 205 ? 17.751 -8.780 -17.577 1.00 63.81 205 THR A N 1
ATOM 1554 C CA . THR A 1 205 ? 19.088 -9.016 -18.132 1.00 63.81 205 THR A CA 1
ATOM 1555 C C . THR A 1 205 ? 19.711 -10.245 -17.480 1.00 63.81 205 THR A C 1
ATOM 1557 O O . THR A 1 205 ? 20.140 -10.207 -16.325 1.00 63.81 205 THR A O 1
ATOM 1560 N N . PHE A 1 206 ? 19.798 -11.340 -18.232 1.00 71.88 206 PHE A N 1
ATOM 1561 C CA . PHE A 1 206 ? 20.437 -12.566 -17.768 1.00 71.88 206 PHE A CA 1
ATOM 1562 C C . PHE A 1 206 ? 21.903 -12.648 -18.227 1.00 71.88 206 PHE A C 1
ATOM 1564 O O . PHE A 1 206 ? 22.209 -12.387 -19.392 1.00 71.88 206 PHE A O 1
ATOM 1571 N N . PRO A 1 207 ? 22.843 -13.042 -17.347 1.00 74.56 207 PRO A N 1
ATOM 1572 C CA . PRO A 1 207 ? 24.199 -13.396 -17.758 1.00 74.56 207 PRO A CA 1
ATOM 1573 C C . PRO A 1 207 ? 24.192 -14.509 -18.816 1.00 74.56 207 PRO A C 1
ATOM 1575 O O . PRO A 1 207 ? 23.368 -15.415 -18.733 1.00 74.56 207 PRO A O 1
ATOM 1578 N N . ALA A 1 208 ? 25.170 -14.517 -19.731 1.00 70.69 208 ALA A N 1
ATOM 1579 C CA . ALA A 1 208 ? 25.246 -15.456 -20.867 1.00 70.69 208 ALA A CA 1
ATOM 1580 C C . ALA A 1 208 ? 25.110 -16.953 -20.504 1.00 70.69 208 ALA A C 1
ATOM 1582 O O . ALA A 1 208 ? 24.680 -17.759 -21.328 1.00 70.69 208 ALA A O 1
ATOM 1583 N N . ARG A 1 209 ? 25.431 -17.325 -19.256 1.00 81.94 209 ARG A N 1
ATOM 1584 C CA . ARG A 1 209 ? 25.248 -18.684 -18.715 1.00 81.94 209 ARG A CA 1
ATOM 1585 C C . ARG A 1 209 ? 23.782 -19.138 -18.611 1.00 81.94 209 ARG A C 1
ATOM 1587 O O . ARG A 1 209 ? 23.545 -20.320 -18.415 1.00 81.94 209 ARG A O 1
ATOM 1594 N N . PHE A 1 210 ? 22.827 -18.214 -18.692 1.00 76.31 210 PHE A N 1
ATOM 1595 C CA . PHE A 1 210 ? 21.385 -18.467 -18.649 1.00 76.31 210 PHE A CA 1
ATOM 1596 C C . PHE A 1 210 ? 20.726 -18.073 -19.978 1.00 76.31 210 PHE A C 1
ATOM 1598 O O . PHE A 1 210 ? 19.678 -17.432 -20.001 1.00 76.31 210 PHE A O 1
ATOM 1605 N N . SER A 1 211 ? 21.377 -18.400 -21.095 1.00 71.00 211 SER A N 1
ATOM 1606 C CA . SER A 1 211 ? 20.773 -18.237 -22.416 1.00 71.00 211 SER A CA 1
ATOM 1607 C C . SER A 1 211 ? 19.539 -19.143 -22.563 1.00 71.00 211 SER A C 1
ATOM 1609 O O . SER A 1 211 ? 19.474 -20.201 -21.927 1.00 71.00 211 SER A O 1
ATOM 1611 N N . PRO A 1 212 ? 18.545 -18.742 -23.379 1.00 68.88 212 PRO A N 1
ATOM 1612 C CA . PRO A 1 212 ? 17.387 -19.578 -23.660 1.00 68.88 212 PRO A CA 1
ATOM 1613 C C . PRO A 1 212 ? 17.831 -20.931 -24.211 1.00 68.88 212 PRO A C 1
ATOM 1615 O O . PRO A 1 212 ? 18.713 -20.995 -25.070 1.00 68.88 212 PRO A O 1
ATOM 1618 N N . PHE A 1 213 ? 17.202 -22.007 -23.741 1.00 74.31 213 PHE A N 1
ATOM 1619 C CA . PHE A 1 213 ? 17.402 -23.330 -24.318 1.00 74.31 213 PHE A CA 1
ATOM 1620 C C . PHE A 1 213 ? 16.803 -23.334 -25.729 1.00 74.31 213 PHE A C 1
ATOM 1622 O O . PHE A 1 213 ? 15.602 -23.533 -25.902 1.00 74.31 213 PHE A O 1
ATOM 1629 N N . ALA A 1 214 ? 17.624 -23.042 -26.735 1.00 69.06 214 ALA A N 1
ATOM 1630 C CA . ALA A 1 214 ? 17.261 -23.227 -28.128 1.00 69.06 214 ALA A CA 1
ATOM 1631 C C . ALA A 1 214 ? 17.421 -24.722 -28.446 1.00 69.06 214 ALA A C 1
ATOM 1633 O O . ALA A 1 214 ? 18.555 -25.205 -28.438 1.00 69.06 214 ALA A O 1
ATOM 1634 N N . PRO A 1 215 ? 16.338 -25.486 -28.689 1.00 60.16 215 PRO A N 1
ATOM 1635 C CA . PRO A 1 215 ? 16.496 -26.821 -29.241 1.00 60.16 215 PRO A CA 1
ATOM 1636 C C . PRO A 1 215 ? 17.168 -26.666 -30.607 1.00 60.16 215 PRO A C 1
ATOM 1638 O O . PRO A 1 215 ? 16.692 -25.890 -31.437 1.00 60.16 215 PRO A O 1
ATOM 1641 N N . GLU A 1 216 ? 18.296 -27.348 -30.816 1.00 57.28 216 GLU A N 1
ATOM 1642 C CA . GLU A 1 216 ? 18.998 -27.348 -32.098 1.00 57.28 216 GLU A CA 1
ATOM 1643 C C . GLU A 1 216 ? 17.990 -27.679 -33.201 1.00 57.28 216 GLU A C 1
ATOM 1645 O O . GLU A 1 216 ? 17.418 -28.771 -33.245 1.00 57.28 216 GLU A O 1
ATOM 1650 N N . SER A 1 217 ? 17.715 -26.707 -34.072 1.00 54.41 217 SER A N 1
ATOM 1651 C CA . SER A 1 217 ? 16.901 -26.916 -35.257 1.00 54.41 217 SER A CA 1
ATOM 1652 C C . SER A 1 217 ? 17.707 -27.779 -36.222 1.00 54.41 217 SER A C 1
ATOM 1654 O O . SER A 1 217 ? 18.351 -27.269 -37.139 1.00 54.41 217 SER A O 1
ATOM 1656 N N . HIS A 1 218 ? 17.696 -29.092 -36.005 1.00 53.91 218 HIS A N 1
ATOM 1657 C CA . HIS A 1 218 ? 18.044 -30.056 -37.035 1.00 53.91 218 HIS A CA 1
ATOM 1658 C C . HIS A 1 218 ? 16.929 -30.019 -38.081 1.00 53.91 218 HIS A C 1
ATOM 1660 O O . HIS A 1 218 ? 15.958 -30.770 -38.018 1.00 53.91 218 HIS A O 1
ATOM 1666 N N . LEU A 1 219 ? 17.042 -29.076 -39.015 1.00 49.38 219 LEU A N 1
ATOM 1667 C CA . LEU A 1 219 ? 16.384 -29.198 -40.306 1.00 49.38 219 LEU A CA 1
ATOM 1668 C C . LEU A 1 219 ? 17.212 -30.179 -41.160 1.00 49.38 219 LEU A C 1
ATOM 1670 O O . LEU A 1 219 ? 18.442 -30.078 -41.138 1.00 49.38 219 LEU A O 1
ATOM 1674 N N . PRO A 1 220 ? 16.558 -31.142 -41.834 1.00 57.94 220 PRO A N 1
ATOM 1675 C CA . PRO A 1 220 ? 17.210 -32.136 -42.685 1.00 57.94 220 PRO A CA 1
ATOM 1676 C C . PRO A 1 220 ? 17.798 -31.542 -43.970 1.00 57.94 220 PRO A C 1
ATOM 1678 O O . PRO A 1 220 ? 17.298 -30.488 -44.431 1.00 57.94 220 PRO A O 1
#

Foldseek 3Di:
DDDDDDDDDDDDDDDDDDDDDDDDDPPPDDPDDDDDPDPPDPDDADQDQLVCLCVPVPVDQLCDDAEYRDEQNQDQALLSQQRPQNHAEYHHEQHAHQAHDCSCQNPCNHAEYAHHNYAHQAYDALNSLLSVQNHAYYEHDQYAHQDLVRLLSNLSNLNHAYYEHHNYNNVPDPCNVLSNCQSHVNYQYYNNHGDDVCSNCVPPDDDPVPDDPDDPPPDD

Organism: Chrysotila carterae (NCBI:txid13221)

Solvent-accessible surface area (backbone atoms only — not comparable to full-atom values): 12949 Å² total; per-residue (Å²): 136,88,88,86,89,85,84,80,88,83,88,85,86,84,89,86,86,88,84,84,87,79,83,85,75,86,77,88,70,87,80,76,87,86,83,90,79,74,97,76,78,81,82,68,79,47,83,34,53,73,84,42,43,71,66,66,46,71,90,49,68,55,47,69,38,42,44,45,31,40,58,62,63,64,38,62,72,49,58,84,45,41,57,22,44,46,20,28,34,40,36,41,27,49,22,49,27,52,48,68,62,74,8,60,54,49,23,40,49,23,32,35,41,32,47,22,40,24,46,28,51,54,72,60,60,41,77,52,39,45,40,30,44,47,24,29,35,42,35,42,23,38,22,49,36,55,53,67,77,58,54,52,36,57,50,36,28,67,47,27,31,37,41,29,46,49,72,14,65,29,56,76,41,93,58,34,65,62,52,52,53,70,50,30,83,54,50,46,28,50,61,94,36,75,62,53,71,67,71,68,49,71,83,59,83,66,62,82,92,65,58,80,89,71,77,81,81,80,73,131

Sequence (220 aa):
GTSLARFSTMEEKDSHGGGGTPAPPAAEGKAEDVDGSRAAGWKKVVQLDLDRVLERADATDPCKVLAVDARAFSLETVEALKPCLELQAAFLSSNLLPRIDDGLLNCQRLLKLDLSQNALAMLPGKRMLERLSSLKVLYLHDNHLSSLKGVAVLSGLHELVRLTLFGNPLASHSKYRHFVVNSLVSLKALDEHVISDQELIEDATFPARFSPFAPESHLP

Nearest PDB structures (foldseek):
  6obn-assembly2_D  TM=9.211E-01  e=3.386E-08  Homo sapiens
  8axj-assembly1_A  TM=7.379E-01  e=1.189E-08  Trypanosoma brucei brucei TREU927
  7evo-assembly1_F  TM=6.712E-01  e=6.643E-09  Homo sapiens
  6mky-assembly1_A  TM=4.934E-01  e=4.801E-08  Homo sapiens
  6hkw-assembly5_E  TM=5.204E-01  e=3.273E-07  Homo sapiens

Radius of gyration: 26.31 Å; Cα contacts (8 Å, |Δi|>4): 367; chains: 1; bounding box: 57×87×77 Å

InterPro domains:
  IPR001611 Leucine-rich repeat [PS51450] (134-155)
  IPR032675 Leucine-rich repeat domain superfamily [G3DSA:3.80.10.10] (45-209)
  IPR052859 Leucine-rich repeat and IQ domain-containing protein [PTHR46723] (57-216)